Protein AF-A0A2V5UIS2-F1 (afdb_monomer)

Secondary structure (DSSP, 8-state):
-B--TT---EEETTEEE---TTT-EEEEEEEEE-STTS-SSS-EEEEEEEETEE-SS--TTT----EEEEEEEEEEEBSSSTTSEEEEEEEEEEETTPPPEEEEEE-EEEEETTEEEEE----EEPPGGGEEEE-EET-EEEEEEEGGGS--TTB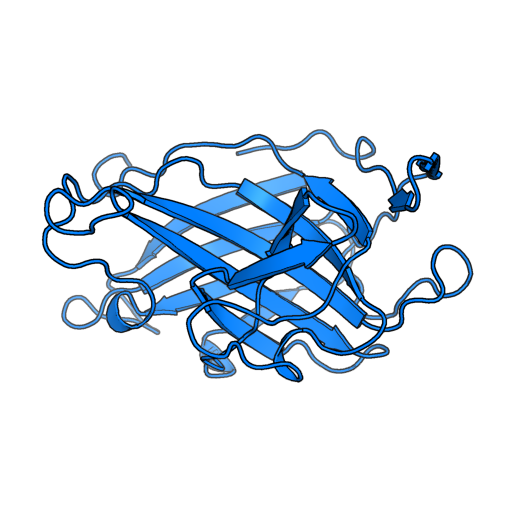S-S-EEEEEEEEEEESS-GGGS--BTTB-----EEEEEPPPEEE-TT--

Sequence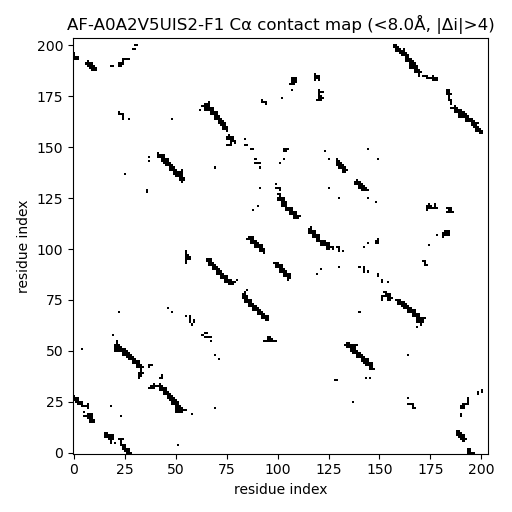 (204 aa):
MSDPSGDGKYEVNGLSSANMRQLDITHSSVSLLTTAPCSAAAPCYQVVMQLNNLSFAPTITQDPDPDLVWLTQWFVPSTTDPNGGKNFFVYGESFNGAPLQCFAGENAAQAVGGGVTLTYPGVTQLPAANCLSTTGRKGTITIDVPLSNVNEPDAIDNRLHEVTASTMTLQQPANTVPPVSGIGGSLFNLIDVAQGYTFDPTMH

Mean predicted aligned error: 4.41 Å

Solvent-accessible surface area (backbone atoms only — not comparable to full-atom values): 10578 Å² total; per-residue (Å²): 82,78,30,71,75,79,67,27,34,35,38,51,98,92,43,76,48,73,54,54,56,44,46,16,47,36,30,42,46,75,46,77,37,49,47,83,99,36,24,78,93,52,36,20,40,38,37,39,42,28,17,53,32,23,57,49,63,55,60,56,89,83,44,77,36,40,14,42,36,47,35,39,33,28,36,40,48,18,81,74,41,93,81,45,40,48,48,32,36,38,34,40,36,14,56,69,44,39,80,77,44,29,25,32,28,56,54,17,38,35,82,52,97,92,47,76,44,80,19,63,22,35,77,38,76,53,57,69,93,33,41,44,73,42,76,37,76,65,9,36,41,40,37,52,43,51,40,90,67,68,68,65,74,66,43,78,64,85,45,37,36,62,33,31,40,36,18,36,33,17,82,52,62,37,58,76,34,68,57,58,94,52,34,33,31,45,74,67,35,47,31,23,71,42,73,64,42,70,49,51,83,86,69,132

Radius of gyration: 16.25 Å; Cα contacts (8 Å, |Δi|>4): 579; chains: 1; bounding box: 39×36×43 Å

Nearest PDB structures (foldseek):
  2og9-assembly1_A  TM=5.016E-01  e=2.901E+00  Polaromonas sp. JS666
  3fv9-assembly1_B  TM=5.048E-01  e=5.556E+00  Roseovarius nubinhibens ISM
  3fv9-assembly1_A  TM=5.285E-01  e=7.499E+00  Roseovarius nubinhibens ISM

Structure (mmCIF, N/CA/C/O backbone):
data_AF-A0A2V5UIS2-F1
#
_entry.id   AF-A0A2V5UIS2-F1
#
loop_
_atom_site.group_PDB
_atom_site.id
_atom_site.type_symbol
_atom_site.label_atom_id
_atom_site.label_alt_id
_atom_site.label_comp_id
_atom_site.label_asym_id
_atom_site.label_entity_id
_atom_site.label_seq_id
_atom_site.pdbx_PDB_ins_code
_atom_site.Cartn_x
_atom_site.Cartn_y
_atom_site.Cartn_z
_atom_site.occupancy
_atom_site.B_iso_or_equiv
_atom_site.auth_seq_id
_atom_site.auth_comp_id
_atom_site.auth_asym_id
_atom_site.auth_atom_id
_atom_site.pdbx_PDB_model_num
ATOM 1 N N . MET A 1 1 ? 8.126 -4.459 9.386 1.00 91.50 1 MET A N 1
ATOM 2 C CA . MET A 1 1 ? 8.699 -5.692 8.820 1.00 91.50 1 MET A CA 1
ATOM 3 C C . MET A 1 1 ? 9.818 -5.327 7.859 1.00 91.50 1 MET A C 1
ATOM 5 O O . MET A 1 1 ? 9.614 -4.451 7.030 1.00 91.50 1 MET A O 1
ATOM 9 N N . SER A 1 2 ? 11.008 -5.907 8.018 1.00 92.44 2 SER A N 1
ATOM 10 C CA . SER A 1 2 ? 12.127 -5.719 7.081 1.00 92.44 2 SER A CA 1
ATOM 11 C C . SER A 1 2 ? 12.054 -6.724 5.944 1.00 92.44 2 SER A C 1
ATOM 13 O O . SER A 1 2 ? 11.660 -7.862 6.193 1.00 92.44 2 SER A O 1
ATOM 15 N N . ASP A 1 3 ? 12.535 -6.324 4.775 1.00 91.44 3 ASP A N 1
ATOM 16 C CA . ASP A 1 3 ? 12.553 -7.152 3.575 1.00 91.44 3 ASP A CA 1
ATOM 17 C C . ASP A 1 3 ? 13.964 -7.174 2.943 1.00 91.44 3 ASP A C 1
ATOM 19 O O . ASP A 1 3 ? 14.639 -6.130 2.937 1.00 91.44 3 ASP A O 1
ATOM 23 N N . PRO A 1 4 ? 14.498 -8.340 2.529 1.00 91.31 4 PRO A N 1
ATOM 24 C CA . PRO A 1 4 ? 15.859 -8.441 2.006 1.00 91.31 4 PRO A CA 1
ATOM 25 C C . PRO A 1 4 ? 16.043 -7.785 0.630 1.00 91.31 4 PRO A C 1
ATOM 27 O O . PRO A 1 4 ? 15.758 -8.384 -0.386 1.00 91.31 4 PRO A O 1
ATOM 30 N N . SER A 1 5 ? 16.685 -6.616 0.563 1.00 90.75 5 SER A N 1
ATOM 31 C CA . SER A 1 5 ? 16.932 -5.960 -0.736 1.00 90.75 5 SER A CA 1
ATOM 32 C C . SER A 1 5 ? 17.530 -6.881 -1.811 1.00 90.75 5 SER A C 1
ATOM 34 O O . SER A 1 5 ? 18.553 -7.544 -1.592 1.00 90.75 5 SER A O 1
ATOM 36 N N . GLY A 1 6 ? 16.963 -6.802 -3.014 1.00 86.62 6 GLY A N 1
ATOM 37 C CA . GLY A 1 6 ? 17.424 -7.526 -4.189 1.00 86.62 6 GLY A CA 1
ATOM 38 C C . GLY A 1 6 ? 16.721 -8.863 -4.412 1.00 86.62 6 GLY A C 1
ATOM 39 O O . GLY A 1 6 ? 17.121 -9.568 -5.341 1.00 86.62 6 GLY A O 1
ATOM 40 N N . ASP A 1 7 ? 15.720 -9.214 -3.608 1.00 85.75 7 ASP A N 1
ATOM 41 C CA . ASP A 1 7 ? 14.971 -10.469 -3.706 1.00 85.75 7 ASP A CA 1
ATOM 42 C C . ASP A 1 7 ? 13.702 -10.382 -4.565 1.00 85.75 7 ASP A C 1
ATOM 44 O O . ASP A 1 7 ? 13.266 -11.428 -5.061 1.00 85.75 7 ASP A O 1
ATOM 48 N N . GLY A 1 8 ? 13.208 -9.170 -4.843 1.00 83.50 8 GLY A N 1
ATOM 49 C CA . GLY A 1 8 ? 12.154 -8.930 -5.826 1.00 83.50 8 GLY A CA 1
ATOM 50 C C . GLY A 1 8 ? 12.435 -9.578 -7.188 1.00 83.50 8 GLY A C 1
ATOM 51 O O . GLY A 1 8 ? 13.572 -9.625 -7.679 1.00 83.50 8 GLY A O 1
ATOM 52 N N . LYS A 1 9 ? 11.384 -10.088 -7.830 1.00 85.19 9 LYS A N 1
ATOM 53 C CA . LYS A 1 9 ? 11.419 -10.754 -9.137 1.00 85.19 9 LYS A CA 1
ATOM 54 C C . LYS A 1 9 ? 10.264 -10.273 -9.996 1.00 85.19 9 LYS A C 1
ATOM 56 O O . LYS A 1 9 ? 9.112 -10.403 -9.616 1.00 85.19 9 LYS A O 1
ATOM 61 N N . TYR A 1 10 ? 10.572 -9.819 -11.207 1.00 84.19 10 TYR A N 1
ATOM 62 C CA . TYR A 1 10 ? 9.531 -9.580 -12.202 1.00 84.19 10 TYR A CA 1
ATOM 63 C C . TYR A 1 10 ? 8.914 -10.914 -12.632 1.00 84.19 10 TYR A C 1
ATOM 65 O O . TYR A 1 10 ? 9.610 -11.724 -13.255 1.00 84.19 10 TYR A O 1
ATOM 73 N N . GLU A 1 11 ? 7.640 -11.129 -12.303 1.00 82.12 11 GLU A N 1
ATOM 74 C CA . GLU A 1 11 ? 6.880 -12.330 -12.641 1.00 82.12 11 GLU A CA 1
ATOM 75 C C . GLU A 1 11 ? 5.776 -12.021 -13.656 1.00 82.12 11 GLU A C 1
ATOM 77 O O . GLU A 1 11 ? 4.830 -11.284 -13.378 1.00 82.12 11 GLU A O 1
ATOM 82 N N . VAL A 1 12 ? 5.880 -12.622 -14.844 1.00 82.12 12 VAL A N 1
ATOM 83 C CA . VAL A 1 12 ? 4.904 -12.454 -15.928 1.00 82.12 12 VAL A CA 1
ATOM 84 C C . VAL A 1 12 ? 4.758 -13.750 -16.717 1.00 82.12 12 VAL A C 1
ATOM 86 O O . VAL A 1 12 ? 5.744 -14.407 -17.045 1.00 82.12 12 VAL A O 1
ATOM 89 N N . ASN A 1 13 ? 3.524 -14.148 -17.042 1.00 79.06 13 ASN A N 1
ATOM 90 C CA . ASN A 1 13 ? 3.231 -15.347 -17.848 1.00 79.06 13 ASN A CA 1
ATOM 91 C C . ASN A 1 13 ? 3.931 -16.640 -17.356 1.00 79.06 13 ASN A C 1
ATOM 93 O O . ASN A 1 13 ? 4.287 -17.502 -18.159 1.00 79.06 13 ASN A O 1
ATOM 97 N N . GLY A 1 14 ? 4.150 -16.773 -16.042 1.00 74.00 14 GLY A N 1
ATOM 98 C CA . GLY A 1 14 ? 4.848 -17.918 -15.442 1.00 74.00 14 GLY A CA 1
ATOM 99 C C . GLY A 1 14 ? 6.374 -17.909 -15.607 1.00 74.00 14 GLY A C 1
ATOM 100 O O . GLY A 1 14 ? 7.017 -18.930 -15.369 1.00 74.00 14 GLY A O 1
ATOM 101 N N . LEU A 1 15 ? 6.960 -16.783 -16.022 1.00 79.38 15 LEU A N 1
ATOM 102 C CA . LEU A 1 15 ? 8.401 -16.556 -16.088 1.00 79.38 15 LEU A CA 1
ATOM 103 C C . LEU A 1 15 ? 8.809 -15.558 -15.004 1.00 79.38 15 LEU A C 1
ATOM 105 O O . LEU A 1 15 ? 8.164 -14.524 -14.854 1.00 79.38 15 LEU A O 1
ATOM 109 N N . SER A 1 16 ? 9.910 -15.839 -14.307 1.00 82.88 16 SER A N 1
ATOM 110 C CA . SER A 1 16 ? 10.515 -14.911 -13.345 1.00 82.88 16 SER A CA 1
ATOM 111 C C . SER A 1 16 ? 11.833 -14.366 -13.903 1.00 82.88 16 SER A C 1
ATOM 113 O O . SER A 1 16 ? 12.635 -15.114 -14.472 1.00 82.88 16 SER A O 1
ATOM 115 N N . SER A 1 17 ? 12.086 -13.070 -13.731 1.00 81.44 17 SER A N 1
ATOM 116 C CA . SER A 1 17 ? 13.314 -12.412 -14.194 1.00 81.44 17 SER A CA 1
ATOM 117 C C . SER A 1 17 ? 13.875 -11.420 -13.165 1.00 81.44 17 SER A C 1
ATOM 119 O O . SER A 1 17 ? 13.528 -11.470 -11.986 1.00 81.44 17 SER A O 1
ATOM 121 N N . ALA A 1 18 ? 14.833 -10.586 -13.581 1.00 79.81 18 ALA A N 1
ATOM 122 C CA . ALA A 1 18 ? 15.586 -9.720 -12.680 1.00 79.81 18 ALA A CA 1
ATOM 123 C C . ALA A 1 18 ? 14.713 -8.641 -12.016 1.00 79.81 18 ALA A C 1
ATOM 125 O O . ALA A 1 18 ? 13.791 -8.105 -12.624 1.00 79.81 18 ALA A O 1
ATOM 126 N N . ASN A 1 19 ? 15.083 -8.287 -10.785 1.00 80.44 19 ASN A N 1
ATOM 127 C CA . ASN A 1 19 ? 14.457 -7.244 -9.978 1.00 80.44 19 ASN A CA 1
ATOM 128 C C . ASN A 1 19 ? 14.448 -5.861 -10.665 1.00 80.44 19 ASN A C 1
ATOM 130 O O . ASN A 1 19 ? 15.400 -5.480 -11.362 1.00 80.44 19 ASN A O 1
ATOM 134 N N . MET A 1 20 ? 13.424 -5.061 -10.369 1.00 88.44 20 MET A N 1
ATOM 135 C CA . MET A 1 20 ? 13.382 -3.623 -10.615 1.00 88.44 20 MET A CA 1
ATOM 136 C C . MET A 1 20 ? 13.632 -2.872 -9.299 1.00 88.44 20 MET A C 1
ATOM 138 O O . MET A 1 20 ? 12.748 -2.749 -8.462 1.00 88.44 20 MET A O 1
ATOM 142 N N . ARG A 1 21 ? 14.821 -2.279 -9.123 1.00 87.25 21 ARG A N 1
ATOM 143 C CA . ARG A 1 21 ? 15.231 -1.637 -7.847 1.00 87.25 21 ARG A CA 1
ATOM 144 C C . ARG A 1 21 ? 14.284 -0.558 -7.301 1.00 87.25 21 ARG A C 1
ATOM 146 O O . ARG A 1 21 ? 14.354 -0.233 -6.121 1.00 87.25 21 ARG A O 1
ATOM 153 N N . GLN A 1 22 ? 13.469 0.056 -8.153 1.00 89.69 22 GLN A N 1
ATOM 154 C CA . GLN A 1 22 ? 12.477 1.057 -7.738 1.00 89.69 22 GLN A CA 1
ATOM 155 C C . GLN A 1 22 ? 11.193 0.465 -7.150 1.00 89.69 22 GLN A C 1
ATOM 157 O O . GLN A 1 22 ? 10.412 1.191 -6.538 1.00 89.69 22 GLN A O 1
ATOM 162 N N . LEU A 1 23 ? 11.012 -0.840 -7.329 1.00 93.44 23 LEU A N 1
ATOM 163 C CA . LEU A 1 23 ? 9.893 -1.645 -6.858 1.00 93.44 23 LEU A CA 1
ATOM 164 C C . LEU A 1 23 ? 10.346 -2.704 -5.830 1.00 93.44 23 LEU A C 1
ATOM 166 O O . LEU A 1 23 ? 9.502 -3.317 -5.199 1.00 93.44 23 LEU A O 1
ATOM 170 N N . ASP A 1 24 ? 11.658 -2.852 -5.621 1.00 95.00 24 ASP A N 1
ATOM 171 C CA . ASP A 1 24 ? 12.290 -3.662 -4.567 1.00 95.00 24 ASP A CA 1
ATOM 172 C C . ASP A 1 24 ? 11.959 -3.103 -3.175 1.00 95.00 24 ASP A C 1
ATOM 174 O O . ASP A 1 24 ? 12.441 -2.019 -2.804 1.00 95.00 24 ASP A O 1
ATOM 178 N N . ILE A 1 25 ? 11.129 -3.813 -2.421 1.00 97.12 25 ILE A N 1
ATOM 179 C CA . ILE A 1 25 ? 10.728 -3.467 -1.065 1.00 97.12 25 ILE A CA 1
ATOM 180 C C . ILE A 1 25 ? 11.897 -3.763 -0.122 1.00 97.12 25 ILE A C 1
ATOM 182 O O . ILE A 1 25 ? 12.756 -4.607 -0.329 1.00 97.12 25 ILE A O 1
ATOM 186 N N . THR A 1 26 ? 12.012 -2.948 0.918 1.00 97.12 26 THR A N 1
ATOM 187 C CA . THR A 1 26 ? 13.025 -3.124 1.972 1.00 97.12 26 THR A CA 1
ATOM 188 C C . THR A 1 26 ? 12.422 -2.993 3.364 1.00 97.12 26 THR A C 1
ATOM 190 O O . THR A 1 26 ? 12.997 -3.455 4.357 1.00 97.12 26 THR A O 1
ATOM 193 N N . HIS A 1 27 ? 11.247 -2.366 3.460 1.00 97.62 27 HIS A N 1
ATOM 194 C CA . HIS A 1 27 ? 10.485 -2.265 4.690 1.00 97.62 27 HIS A CA 1
ATOM 195 C C . HIS A 1 27 ? 8.996 -2.057 4.408 1.00 97.62 27 HIS A C 1
ATOM 197 O O . HIS A 1 27 ? 8.631 -1.296 3.514 1.00 97.62 27 HIS A O 1
ATOM 203 N N . SER A 1 28 ? 8.151 -2.650 5.246 1.00 97.69 28 SER A N 1
ATOM 204 C CA . SER A 1 28 ? 6.719 -2.358 5.339 1.00 97.69 28 SER A CA 1
ATOM 205 C C . SER A 1 28 ? 6.325 -2.189 6.802 1.00 97.69 28 SER A C 1
ATOM 207 O O . SER A 1 28 ? 6.737 -2.989 7.647 1.00 97.69 28 SER A O 1
ATOM 209 N N . SER A 1 29 ? 5.541 -1.170 7.129 1.00 97.94 29 SER A N 1
ATOM 210 C CA . SER A 1 29 ? 4.982 -1.000 8.469 1.00 97.94 29 SER A CA 1
ATOM 211 C C . SER A 1 29 ? 3.599 -0.364 8.439 1.00 97.94 29 SER A C 1
ATOM 213 O O . SER A 1 29 ? 3.249 0.383 7.526 1.00 97.94 29 SER A O 1
ATOM 215 N N . VAL A 1 30 ? 2.829 -0.657 9.485 1.00 98.00 30 VAL A N 1
ATOM 216 C CA . VAL A 1 30 ? 1.561 0.001 9.786 1.00 98.00 30 VAL A CA 1
ATOM 217 C C . VAL A 1 30 ? 1.625 0.541 11.207 1.00 98.00 30 VAL A C 1
ATOM 219 O O . VAL A 1 30 ? 2.189 -0.095 12.098 1.00 98.00 30 VAL A O 1
ATOM 222 N N . SER A 1 31 ? 1.053 1.720 11.418 1.00 96.81 31 SER A N 1
ATOM 223 C CA . SER A 1 31 ? 0.827 2.296 12.743 1.00 96.81 31 SER A CA 1
ATOM 224 C C . SER A 1 31 ? -0.556 2.937 12.821 1.00 96.81 31 SER A C 1
ATOM 226 O O . SER A 1 31 ? -1.144 3.285 11.799 1.00 96.81 31 SER A O 1
ATOM 228 N N . LEU A 1 32 ? -1.097 3.084 14.031 1.00 96.56 32 LEU A N 1
ATOM 229 C CA . LEU A 1 32 ? -2.359 3.786 14.261 1.00 96.56 32 LEU A CA 1
ATOM 230 C C . LEU A 1 32 ? -2.077 5.253 14.605 1.00 96.56 32 LEU A C 1
ATOM 232 O O . LEU A 1 32 ? -1.433 5.543 15.614 1.00 96.56 32 LEU A O 1
ATOM 236 N N . LEU A 1 33 ? -2.602 6.176 13.803 1.00 95.69 33 LEU A N 1
ATOM 237 C CA . LEU A 1 33 ? -2.526 7.610 14.050 1.00 95.69 33 LEU A CA 1
ATOM 238 C C . LEU A 1 33 ? -3.817 8.140 14.665 1.00 95.69 33 LEU A C 1
ATOM 240 O O . LEU A 1 33 ? -4.906 8.005 14.109 1.00 95.69 33 LEU A O 1
ATOM 244 N N . THR A 1 34 ? -3.666 8.831 15.791 1.00 94.75 34 THR A N 1
ATOM 245 C CA . THR A 1 34 ? -4.736 9.562 16.492 1.00 94.75 34 THR A CA 1
ATOM 246 C C . THR A 1 34 ? -4.448 11.067 16.570 1.00 94.75 34 THR A C 1
ATOM 248 O O . THR A 1 34 ? -5.143 11.818 17.255 1.00 94.75 34 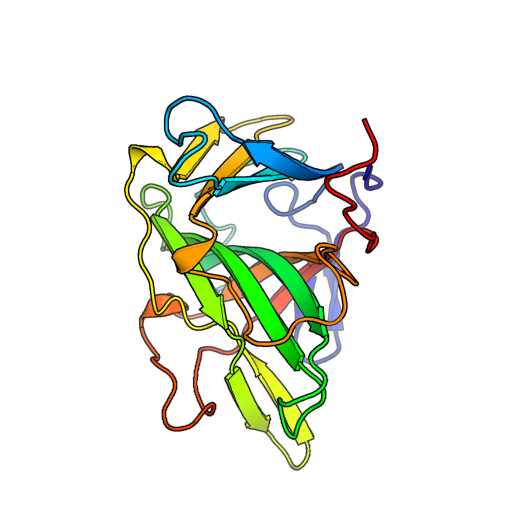THR A O 1
ATOM 251 N N . THR A 1 35 ? -3.434 11.525 15.836 1.00 91.56 35 THR A N 1
ATOM 252 C CA . THR A 1 35 ? -2.989 12.919 15.724 1.00 91.56 35 THR A CA 1
ATOM 253 C C . THR A 1 35 ? -2.943 13.352 14.262 1.00 91.56 35 THR A C 1
ATOM 255 O O . THR A 1 35 ? -3.015 12.505 13.372 1.00 91.56 35 THR A O 1
ATOM 258 N N . ALA A 1 36 ? -2.800 14.662 14.023 1.00 87.06 36 ALA A N 1
ATOM 259 C CA . ALA A 1 36 ? -2.777 15.249 12.682 1.00 87.06 36 ALA A CA 1
ATOM 260 C C . ALA A 1 36 ? -1.829 14.484 11.722 1.00 87.06 36 ALA A C 1
ATOM 262 O O . ALA A 1 36 ? -0.725 14.135 12.146 1.00 87.06 36 ALA A O 1
ATOM 263 N N . PRO A 1 37 ? -2.235 14.236 10.457 1.00 86.62 37 PRO A N 1
ATOM 264 C CA . PRO A 1 37 ? -3.442 14.761 9.799 1.00 86.62 37 PRO A CA 1
ATOM 265 C C . PRO A 1 37 ? -4.761 14.096 10.237 1.00 86.62 37 PRO A C 1
ATOM 267 O O . PRO A 1 37 ? -5.834 14.573 9.878 1.00 86.62 37 PRO A O 1
ATOM 270 N N . CYS A 1 38 ? -4.692 13.049 11.057 1.00 92.44 38 CYS A N 1
ATOM 271 C CA . CYS A 1 38 ? -5.840 12.346 11.626 1.00 92.44 38 CYS A CA 1
ATOM 272 C C . CYS A 1 38 ? -6.217 12.912 13.007 1.00 92.44 38 CYS A C 1
ATOM 274 O O . CYS A 1 38 ? -5.754 13.979 13.420 1.00 92.44 38 CYS A O 1
ATOM 276 N N . SER A 1 39 ? -7.098 12.238 13.743 1.00 93.88 39 SER A N 1
ATOM 277 C CA . SER A 1 39 ? -7.457 12.654 15.104 1.00 93.88 39 SER A CA 1
ATOM 278 C C . SER A 1 39 ? -7.948 11.481 15.945 1.00 93.88 39 SER A C 1
ATOM 280 O O . SER A 1 39 ? -8.286 10.432 15.412 1.00 93.88 39 SER A O 1
ATOM 282 N N . ALA A 1 40 ? -8.065 11.659 17.260 1.00 93.75 40 ALA A N 1
ATOM 283 C CA . ALA A 1 40 ? -8.653 10.638 18.127 1.00 93.75 40 ALA A CA 1
ATOM 284 C C . ALA A 1 40 ? -10.121 10.322 17.771 1.00 93.75 40 ALA A C 1
ATOM 286 O O . ALA A 1 40 ? -10.569 9.200 17.975 1.00 93.75 40 ALA A O 1
ATOM 287 N N . ALA A 1 41 ? -10.863 11.294 17.224 1.00 94.88 41 ALA A N 1
ATOM 288 C CA . ALA A 1 41 ? -12.249 11.108 16.784 1.00 94.88 41 ALA A CA 1
ATOM 289 C C . ALA A 1 41 ? -12.365 10.506 15.370 1.00 94.88 41 ALA A C 1
ATOM 291 O O . ALA A 1 41 ? -13.404 9.953 15.022 1.00 94.88 41 ALA A O 1
ATOM 292 N N . ALA A 1 42 ? -11.312 10.626 14.561 1.00 94.50 42 ALA A N 1
ATOM 293 C CA . ALA A 1 42 ? -11.213 10.090 13.208 1.00 94.50 42 ALA A CA 1
ATOM 294 C C . ALA A 1 42 ? -9.784 9.558 12.990 1.00 94.50 42 ALA A C 1
ATOM 296 O O . ALA A 1 42 ? -8.953 10.254 12.392 1.00 94.50 42 ALA A O 1
ATOM 297 N N . PRO A 1 43 ? -9.461 8.387 13.570 1.00 96.06 43 PRO A N 1
ATOM 298 C CA . PRO A 1 43 ? -8.133 7.800 13.464 1.00 96.06 43 PRO A CA 1
ATOM 299 C C . PRO A 1 43 ? -7.862 7.278 12.051 1.00 96.06 43 PRO A C 1
ATOM 301 O O . PRO A 1 43 ? -8.785 7.001 11.277 1.00 96.06 43 PRO A O 1
ATOM 304 N N . CYS A 1 44 ? -6.582 7.094 11.741 1.00 96.75 44 CYS A N 1
ATOM 305 C CA . CYS A 1 44 ? -6.131 6.492 10.489 1.00 96.75 44 CYS A CA 1
ATOM 306 C C . CYS A 1 44 ? -5.083 5.414 10.741 1.00 96.75 44 CYS A C 1
ATOM 308 O O . CYS A 1 44 ? -4.342 5.485 11.722 1.00 96.75 44 CYS A O 1
ATOM 310 N N . TYR A 1 45 ? -4.946 4.483 9.806 1.00 97.81 45 TYR A N 1
ATOM 311 C CA . TYR A 1 45 ? -3.727 3.695 9.685 1.00 97.81 45 TYR A CA 1
ATOM 312 C C . TYR A 1 45 ? -2.707 4.480 8.866 1.00 97.81 45 TYR A C 1
ATOM 314 O O . TYR A 1 45 ? -3.015 4.903 7.758 1.00 97.81 45 TYR A O 1
ATOM 322 N N . GLN A 1 46 ? -1.498 4.663 9.388 1.00 97.94 46 GLN A N 1
ATOM 323 C CA . GLN A 1 46 ? -0.361 5.100 8.589 1.00 97.94 46 GLN A CA 1
ATOM 324 C C . GLN A 1 46 ? 0.371 3.872 8.076 1.00 97.94 46 GLN A C 1
ATOM 326 O O . GLN A 1 46 ? 0.960 3.121 8.857 1.00 97.94 46 GLN A O 1
ATOM 331 N N . VAL A 1 47 ? 0.337 3.698 6.763 1.00 98.44 47 VAL A N 1
ATOM 332 C CA . VAL A 1 47 ? 1.014 2.626 6.043 1.00 98.44 47 VAL A CA 1
ATOM 333 C C . VAL A 1 47 ? 2.280 3.192 5.419 1.00 98.44 47 VAL A C 1
ATOM 335 O O . VAL A 1 47 ? 2.228 4.180 4.686 1.00 98.44 47 VAL A O 1
ATOM 338 N N . VAL A 1 48 ? 3.425 2.582 5.709 1.00 98.44 48 VAL A N 1
ATOM 339 C CA . VAL A 1 48 ? 4.721 2.993 5.165 1.00 98.44 48 VAL A CA 1
ATOM 340 C C . VAL A 1 48 ? 5.351 1.838 4.407 1.00 98.44 48 VAL A C 1
ATOM 342 O O . VAL A 1 48 ? 5.567 0.763 4.963 1.00 98.44 48 VAL A O 1
ATOM 345 N N . MET A 1 49 ? 5.715 2.094 3.155 1.00 98.62 49 MET A N 1
ATOM 346 C CA . MET A 1 49 ? 6.541 1.208 2.343 1.00 98.62 49 MET A CA 1
ATOM 347 C C . MET A 1 49 ? 7.866 1.905 2.039 1.00 98.62 49 MET A C 1
ATOM 349 O O . MET A 1 49 ? 7.875 3.032 1.543 1.00 98.62 49 MET A O 1
ATOM 353 N N . GLN A 1 50 ? 8.989 1.252 2.328 1.00 98.44 50 GLN A N 1
ATOM 354 C CA . GLN A 1 50 ? 10.318 1.707 1.924 1.00 98.44 50 GLN A CA 1
ATOM 355 C C . GLN A 1 50 ? 10.833 0.844 0.781 1.00 98.44 50 GLN A C 1
ATOM 357 O O . GLN A 1 50 ? 10.828 -0.384 0.873 1.00 98.44 50 GLN A O 1
ATOM 362 N N . LEU A 1 51 ? 11.338 1.501 -0.257 1.00 97.44 51 LEU A N 1
ATOM 363 C CA . LEU A 1 51 ? 11.877 0.874 -1.453 1.00 97.44 51 LEU A CA 1
ATOM 364 C C . LEU A 1 51 ? 13.384 1.096 -1.523 1.00 97.44 51 LEU A C 1
ATOM 366 O O . LEU A 1 51 ? 13.905 2.117 -1.065 1.00 97.44 51 LEU A O 1
ATOM 370 N N . ASN A 1 52 ? 14.100 0.179 -2.158 1.00 95.25 52 ASN A N 1
ATOM 371 C CA . ASN A 1 52 ? 15.546 0.273 -2.319 1.00 95.25 52 ASN A CA 1
ATOM 372 C C . ASN A 1 52 ? 15.961 1.560 -3.060 1.00 95.25 52 ASN A C 1
ATOM 374 O O . ASN A 1 52 ? 16.886 2.259 -2.627 1.00 95.25 52 ASN A O 1
ATOM 378 N N . ASN A 1 53 ? 15.248 1.925 -4.133 1.00 95.56 53 ASN A N 1
ATOM 379 C CA . ASN A 1 53 ? 15.454 3.181 -4.861 1.00 95.56 53 ASN A CA 1
ATOM 380 C C . ASN A 1 53 ? 14.176 3.714 -5.538 1.00 95.56 53 ASN A C 1
ATOM 382 O O . ASN A 1 53 ? 14.047 3.616 -6.757 1.00 95.56 53 ASN A O 1
ATOM 386 N N . LEU A 1 54 ? 13.250 4.286 -4.762 1.00 97.44 54 LEU A N 1
ATOM 387 C CA . LEU A 1 54 ? 11.948 4.754 -5.253 1.00 97.44 54 LEU A CA 1
ATOM 388 C C . LEU A 1 54 ? 12.084 5.751 -6.417 1.00 97.44 54 LEU A C 1
ATOM 390 O O . LEU A 1 54 ? 12.697 6.812 -6.283 1.00 97.44 54 LEU A O 1
ATOM 394 N N . SER A 1 55 ? 11.444 5.429 -7.536 1.00 96.75 55 SER A N 1
ATOM 395 C CA . SER A 1 55 ? 11.294 6.273 -8.721 1.00 96.75 55 SER A CA 1
ATOM 396 C C . SER A 1 55 ? 9.899 6.058 -9.291 1.00 96.75 55 SER A C 1
ATOM 398 O O . SER A 1 55 ? 9.401 4.937 -9.288 1.00 96.75 55 SER A O 1
ATOM 400 N N . PHE A 1 56 ? 9.293 7.126 -9.798 1.00 96.88 56 PHE A N 1
ATOM 401 C CA . PHE A 1 56 ? 7.990 7.078 -10.465 1.00 96.88 56 PHE A CA 1
ATOM 402 C C . PHE A 1 56 ? 8.102 6.828 -11.970 1.00 96.88 56 PHE A C 1
ATOM 404 O O . PHE A 1 56 ? 7.120 6.489 -12.616 1.00 96.88 56 PHE A O 1
ATOM 411 N N . ALA A 1 57 ? 9.299 6.972 -12.544 1.00 94.94 57 ALA A N 1
ATOM 412 C CA . ALA A 1 57 ? 9.520 6.663 -13.949 1.00 94.94 57 ALA A CA 1
ATOM 413 C C . ALA A 1 57 ? 9.523 5.134 -14.162 1.00 94.94 57 ALA A C 1
ATOM 415 O O . ALA A 1 57 ? 10.382 4.466 -13.575 1.00 94.94 57 ALA A O 1
ATOM 416 N N . PRO A 1 58 ? 8.623 4.577 -14.996 1.00 91.06 58 PRO A N 1
ATOM 417 C CA . PRO A 1 58 ? 8.617 3.151 -15.302 1.00 91.06 58 PRO A CA 1
ATOM 418 C C . PRO A 1 58 ? 9.854 2.751 -16.111 1.00 91.06 58 PRO A C 1
ATOM 420 O O . PRO A 1 58 ? 10.347 3.508 -16.955 1.00 91.06 58 PRO A O 1
ATOM 423 N N . THR A 1 59 ? 10.347 1.530 -15.893 1.00 89.94 59 THR A N 1
ATOM 424 C CA . THR A 1 59 ? 11.456 0.974 -16.681 1.00 89.94 59 THR A CA 1
ATOM 425 C C . THR A 1 59 ? 10.903 0.195 -17.870 1.00 89.94 59 THR A C 1
ATOM 427 O O . THR A 1 59 ? 10.959 -1.032 -17.898 1.00 89.94 59 THR A O 1
ATOM 430 N N . ILE A 1 60 ? 10.413 0.923 -18.878 1.00 86.94 60 ILE A N 1
ATOM 431 C CA . ILE A 1 60 ? 9.703 0.359 -20.046 1.00 86.94 60 ILE A CA 1
ATOM 432 C C . ILE A 1 60 ? 10.508 -0.657 -20.878 1.00 86.94 60 ILE A C 1
ATOM 434 O O . ILE A 1 60 ? 9.970 -1.354 -21.732 1.00 86.94 60 ILE A O 1
ATOM 438 N N . THR A 1 61 ? 11.824 -0.720 -20.671 1.00 85.75 61 THR A N 1
ATOM 439 C CA . THR A 1 61 ? 12.703 -1.710 -21.302 1.00 85.75 61 THR A CA 1
ATOM 440 C C . THR A 1 61 ? 12.693 -3.064 -20.593 1.00 85.75 61 THR A C 1
ATOM 442 O O . THR A 1 61 ? 13.057 -4.058 -21.216 1.00 85.75 61 THR A O 1
ATOM 445 N N . GLN A 1 62 ? 12.326 -3.108 -19.308 1.00 84.88 62 GLN A N 1
ATOM 446 C CA . GLN A 1 62 ? 12.189 -4.336 -18.519 1.00 84.88 62 GLN A CA 1
ATOM 447 C C . GLN A 1 62 ? 10.748 -4.853 -18.539 1.00 84.88 62 GLN A C 1
ATOM 449 O O . GLN A 1 62 ? 10.551 -6.056 -18.674 1.00 84.88 62 GLN A O 1
ATOM 454 N N . ASP A 1 63 ? 9.772 -3.951 -18.451 1.00 88.88 63 ASP A N 1
ATOM 455 C CA . ASP A 1 63 ? 8.344 -4.254 -18.534 1.00 88.88 63 ASP A CA 1
ATOM 456 C C . ASP A 1 63 ? 7.638 -3.124 -19.298 1.00 88.88 63 ASP A C 1
ATOM 458 O O . ASP A 1 63 ? 7.802 -1.969 -18.903 1.00 88.88 63 ASP A O 1
ATOM 462 N N . PRO A 1 64 ? 6.910 -3.403 -20.398 1.00 91.19 64 PRO A N 1
ATOM 463 C CA . PRO A 1 64 ? 6.213 -2.373 -21.171 1.00 91.19 64 PRO A CA 1
ATOM 464 C C . PRO A 1 64 ? 5.084 -1.662 -20.410 1.00 91.19 64 PRO A C 1
ATOM 466 O O . PRO A 1 64 ? 4.600 -0.638 -20.901 1.00 91.19 64 PRO A O 1
ATOM 469 N N . ASP A 1 65 ? 4.654 -2.189 -19.265 1.00 93.94 65 ASP A N 1
ATOM 470 C CA . ASP A 1 65 ? 3.571 -1.635 -18.462 1.00 93.94 65 ASP A CA 1
ATOM 471 C C . ASP A 1 65 ? 3.944 -0.237 -17.908 1.00 93.94 65 ASP A C 1
ATOM 473 O O . ASP A 1 65 ? 4.943 -0.079 -17.198 1.00 93.94 65 ASP A O 1
ATOM 477 N N . PRO A 1 66 ? 3.186 0.822 -18.260 1.00 94.94 66 PRO A N 1
ATOM 478 C CA . PRO A 1 66 ? 3.527 2.203 -17.910 1.00 94.94 66 PRO A CA 1
ATOM 479 C C . PRO A 1 66 ? 3.116 2.604 -16.490 1.00 94.94 66 PRO A C 1
ATOM 481 O O . PRO A 1 66 ? 3.507 3.682 -16.036 1.00 94.94 66 PRO A O 1
ATOM 484 N N . ASP A 1 67 ? 2.286 1.803 -15.829 1.00 96.00 67 ASP A N 1
ATOM 485 C CA . ASP A 1 67 ? 1.734 2.105 -14.517 1.00 96.00 67 ASP A CA 1
ATOM 486 C C . ASP A 1 67 ? 2.506 1.371 -13.423 1.00 96.00 67 ASP A C 1
ATOM 488 O O . ASP A 1 67 ? 2.724 0.164 -13.518 1.00 96.00 67 ASP A O 1
ATOM 492 N N . LEU A 1 68 ? 2.937 2.106 -12.398 1.00 96.69 68 LEU A N 1
ATOM 493 C CA . LEU A 1 68 ? 3.631 1.562 -11.234 1.00 96.69 68 LEU A CA 1
ATOM 494 C C . LEU A 1 68 ? 2.720 1.636 -10.014 1.00 96.69 68 LEU A C 1
ATOM 496 O O . LEU A 1 68 ? 2.226 2.719 -9.693 1.00 96.69 68 LEU A O 1
ATOM 500 N N . VAL A 1 69 ? 2.571 0.523 -9.297 1.00 97.25 69 VAL A N 1
ATOM 501 C CA . VAL A 1 69 ? 1.718 0.428 -8.107 1.00 97.25 69 VAL A CA 1
ATOM 502 C C . VAL A 1 69 ? 2.498 -0.111 -6.910 1.00 97.25 69 VAL A C 1
ATOM 504 O O . VAL A 1 69 ? 3.195 -1.124 -6.991 1.00 97.25 69 VAL A O 1
ATOM 507 N N . TRP A 1 70 ? 2.344 0.564 -5.770 1.00 98.12 70 TRP A N 1
ATOM 508 C CA . TRP A 1 70 ? 2.899 0.187 -4.468 1.00 98.12 70 TRP A CA 1
ATOM 509 C C . TRP A 1 70 ? 1.753 -0.071 -3.500 1.00 98.12 70 TRP A C 1
ATOM 511 O O . TRP A 1 70 ? 1.156 0.870 -2.975 1.00 98.12 70 TRP A O 1
ATOM 521 N N . LEU A 1 71 ? 1.436 -1.341 -3.279 1.00 98.31 71 LEU A N 1
ATOM 522 C CA . LEU A 1 71 ? 0.230 -1.784 -2.593 1.00 98.31 71 LEU A CA 1
ATOM 523 C C . LEU A 1 71 ? 0.546 -2.396 -1.230 1.00 98.31 71 LEU A C 1
ATOM 525 O O . LEU A 1 71 ? 1.545 -3.083 -1.052 1.00 98.31 71 LEU A O 1
ATOM 529 N N . THR A 1 72 ? -0.316 -2.167 -0.248 1.00 98.50 72 THR A N 1
ATOM 530 C CA . THR A 1 72 ? -0.364 -2.938 0.996 1.00 98.50 72 THR A CA 1
ATOM 531 C C . THR A 1 72 ? -1.798 -3.385 1.229 1.00 98.50 72 THR A C 1
ATOM 533 O O . THR A 1 72 ? -2.706 -2.557 1.215 1.00 98.50 72 THR A O 1
ATOM 536 N N . GLN A 1 73 ? -1.994 -4.683 1.442 1.00 97.88 73 GLN A N 1
ATOM 537 C CA . GLN A 1 73 ? -3.295 -5.286 1.738 1.00 97.88 73 GLN A CA 1
ATOM 538 C C . GLN A 1 73 ? -3.301 -5.936 3.114 1.00 97.88 73 GLN A C 1
ATOM 540 O O . GLN A 1 73 ? -2.235 -6.231 3.657 1.00 97.88 73 GLN A O 1
ATOM 545 N N . TRP A 1 74 ? -4.489 -6.162 3.661 1.00 98.00 74 TRP A N 1
ATOM 546 C CA . TRP A 1 74 ? -4.696 -6.878 4.913 1.00 98.00 74 TRP A CA 1
ATOM 547 C C . TRP A 1 74 ? -6.121 -7.418 5.007 1.00 98.00 74 TRP A C 1
ATOM 549 O O . TRP A 1 74 ? -7.061 -6.882 4.420 1.00 98.00 74 TRP A O 1
ATOM 559 N N . PHE A 1 75 ? -6.292 -8.446 5.827 1.00 97.38 75 PHE A N 1
ATOM 560 C CA . PHE A 1 75 ? -7.579 -9.055 6.110 1.00 97.38 75 PHE A CA 1
ATOM 561 C C . PHE A 1 75 ? -8.141 -8.591 7.458 1.00 97.38 75 PHE A C 1
ATOM 563 O O . PHE A 1 75 ? -7.421 -8.519 8.460 1.00 97.38 75 PHE A O 1
ATOM 570 N N . VAL A 1 76 ? -9.443 -8.302 7.486 1.00 97.56 76 VAL A N 1
ATOM 571 C CA . VAL A 1 76 ? -10.218 -8.045 8.705 1.00 97.56 76 VAL A CA 1
ATOM 572 C C . VAL A 1 76 ? -11.314 -9.111 8.808 1.00 97.56 76 VAL A C 1
ATOM 574 O O . VAL A 1 76 ? -12.273 -9.063 8.034 1.00 97.56 76 VAL A O 1
ATOM 577 N N . PRO A 1 77 ? -11.185 -10.086 9.727 1.00 96.88 77 PRO A N 1
ATOM 578 C CA . PRO A 1 77 ? -1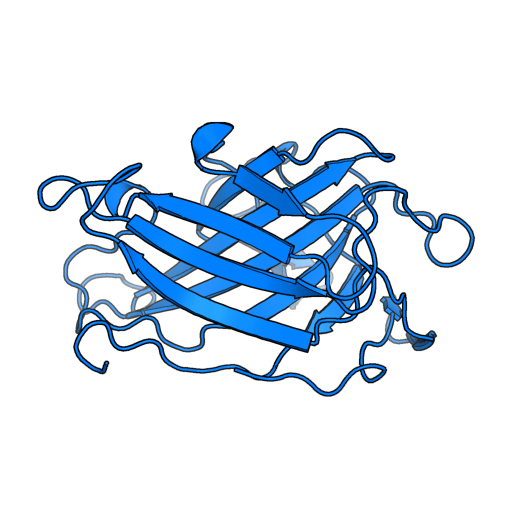2.164 -11.151 9.881 1.00 96.88 77 PRO A CA 1
ATOM 579 C C . PRO A 1 77 ? -13.445 -10.642 10.548 1.00 96.88 77 PRO A C 1
ATOM 581 O O . PRO A 1 77 ? -13.385 -9.871 11.508 1.00 96.88 77 PRO A O 1
ATOM 584 N N . SER A 1 78 ? -14.595 -11.142 10.102 1.00 96.81 78 SER A N 1
ATOM 585 C CA . SER A 1 78 ? -15.919 -10.802 10.636 1.00 96.81 78 SER A CA 1
ATOM 586 C C . SER A 1 78 ? -16.747 -12.050 10.913 1.00 96.81 78 SER A C 1
ATOM 588 O O . SER A 1 78 ? -16.640 -13.063 10.220 1.00 96.81 78 SER A O 1
ATOM 590 N N . THR A 1 79 ? -17.587 -11.976 11.947 1.00 94.00 79 THR A N 1
ATOM 591 C CA . THR A 1 79 ? -18.549 -13.047 12.259 1.00 94.00 79 THR A CA 1
ATOM 592 C C . THR A 1 79 ? -19.848 -12.953 11.464 1.00 94.00 79 THR A C 1
ATOM 594 O O . THR A 1 79 ? -20.603 -13.927 11.435 1.00 94.00 79 THR A O 1
ATOM 597 N N . THR A 1 80 ? -20.126 -11.801 10.849 1.00 94.12 80 THR A N 1
ATOM 598 C CA . THR A 1 80 ? -21.379 -11.545 10.126 1.00 94.12 80 THR A CA 1
ATOM 599 C C . THR A 1 80 ? -21.191 -11.455 8.615 1.00 94.12 80 THR A C 1
ATOM 601 O O . THR A 1 80 ? -22.164 -11.662 7.885 1.00 94.12 80 THR A O 1
ATOM 604 N N . ASP A 1 81 ? -19.964 -11.238 8.130 1.00 93.50 81 ASP A N 1
ATOM 605 C CA . ASP A 1 81 ? -19.662 -11.329 6.701 1.00 93.50 81 ASP A CA 1
ATOM 606 C C . ASP A 1 81 ? -19.747 -12.795 6.216 1.00 93.50 81 ASP A C 1
ATOM 608 O O . ASP A 1 81 ? -19.101 -13.682 6.786 1.00 93.50 81 ASP A O 1
ATOM 612 N N . PRO A 1 82 ? -20.519 -13.094 5.154 1.00 91.31 82 PRO A N 1
ATOM 613 C CA . PRO A 1 82 ? -20.693 -14.458 4.646 1.00 91.31 82 PRO A CA 1
ATOM 614 C C . PRO A 1 82 ? -19.408 -15.092 4.089 1.00 91.31 82 PRO A C 1
ATOM 616 O O . PRO A 1 82 ? -19.352 -16.315 3.953 1.00 91.31 82 PRO A O 1
ATOM 619 N N . ASN A 1 83 ? -18.389 -14.293 3.774 1.00 89.81 83 ASN A N 1
ATOM 620 C CA . ASN A 1 83 ? -17.067 -14.732 3.327 1.00 89.81 83 ASN A CA 1
ATOM 621 C C . ASN A 1 83 ? -16.041 -14.766 4.475 1.00 89.81 83 ASN A C 1
ATOM 623 O O . ASN A 1 83 ? -14.869 -15.059 4.243 1.00 89.81 83 ASN A O 1
ATOM 627 N N . GLY A 1 84 ? -16.471 -14.495 5.713 1.00 92.50 84 GLY A N 1
ATOM 628 C CA . GLY A 1 84 ? -15.635 -14.529 6.915 1.00 92.50 84 GLY A CA 1
ATOM 629 C C . GLY A 1 84 ? -14.839 -13.250 7.178 1.00 92.50 84 GLY A C 1
ATOM 630 O O . GLY A 1 84 ? -14.053 -13.218 8.125 1.00 92.50 84 GLY A O 1
ATOM 631 N N . GLY A 1 85 ? -15.022 -12.206 6.368 1.00 95.19 85 GLY A N 1
ATOM 632 C CA . GLY A 1 85 ? -14.368 -10.909 6.519 1.00 95.19 85 GLY A CA 1
ATOM 633 C C . GLY A 1 85 ? -14.047 -10.253 5.182 1.00 95.19 85 GLY A C 1
ATOM 634 O O . GLY A 1 85 ? -14.460 -10.729 4.124 1.00 95.19 85 GLY A O 1
ATOM 635 N N . LYS A 1 86 ? -13.258 -9.180 5.238 1.00 94.75 86 LYS A N 1
ATOM 636 C CA . LYS A 1 86 ? -12.872 -8.387 4.067 1.00 94.75 86 LYS A CA 1
ATOM 637 C C . LYS A 1 86 ? -11.373 -8.257 3.918 1.00 94.75 86 LYS A C 1
ATOM 639 O O . LYS A 1 86 ? -10.657 -8.106 4.906 1.00 94.75 86 LYS A O 1
ATOM 644 N N . ASN A 1 87 ? -10.911 -8.264 2.672 1.00 95.19 87 ASN A N 1
ATOM 645 C CA . ASN A 1 87 ? -9.529 -7.950 2.338 1.00 95.19 87 ASN A CA 1
ATOM 646 C C . ASN A 1 87 ? -9.461 -6.514 1.793 1.00 95.19 87 ASN A C 1
ATOM 648 O O . ASN A 1 87 ? -9.900 -6.199 0.683 1.00 95.19 87 ASN A O 1
ATOM 652 N N . PHE A 1 88 ? -8.961 -5.623 2.644 1.00 97.12 88 PHE A N 1
ATOM 653 C CA . PHE A 1 88 ? -8.776 -4.215 2.334 1.00 97.12 88 PHE A CA 1
ATOM 654 C C . PHE A 1 88 ? -7.378 -3.974 1.792 1.00 97.12 88 PHE A C 1
ATOM 656 O O . PHE A 1 88 ? -6.434 -4.710 2.076 1.00 97.12 88 PHE A O 1
ATOM 663 N N . PHE A 1 89 ? -7.228 -2.882 1.060 1.00 97.56 89 PHE A N 1
ATOM 664 C CA . PHE A 1 89 ? -5.928 -2.428 0.613 1.00 97.56 89 PHE A CA 1
ATOM 665 C C . PHE A 1 89 ? -5.822 -0.910 0.616 1.00 97.56 89 PHE A C 1
ATOM 667 O O . PHE A 1 89 ? -6.808 -0.165 0.589 1.00 97.56 89 PHE A O 1
ATOM 674 N N . VAL A 1 90 ? -4.574 -0.471 0.550 1.00 98.06 90 VAL A N 1
ATOM 675 C CA . VAL A 1 90 ? -4.183 0.857 0.105 1.00 98.06 90 VAL A CA 1
ATOM 676 C C . VAL A 1 90 ? -3.068 0.721 -0.920 1.00 98.06 90 VAL A C 1
ATOM 678 O O . VAL A 1 90 ? -2.230 -0.174 -0.811 1.00 98.06 90 VAL A O 1
ATOM 681 N N . TYR A 1 91 ? -3.029 1.605 -1.907 1.00 98.12 91 TYR A N 1
ATOM 682 C CA . TYR A 1 91 ? -1.882 1.701 -2.795 1.00 98.12 91 TYR A CA 1
ATOM 683 C C . TYR A 1 91 ? -1.555 3.140 -3.171 1.00 98.12 91 TYR A C 1
ATOM 685 O O . TYR A 1 91 ? -2.422 4.014 -3.160 1.00 98.12 91 TYR A O 1
ATOM 693 N N . GLY A 1 92 ? -0.290 3.368 -3.511 1.00 98.00 92 GLY A N 1
ATOM 694 C CA . GLY A 1 92 ? 0.146 4.502 -4.318 1.00 98.00 92 GLY A CA 1
ATOM 695 C C . GLY A 1 92 ? 0.319 4.064 -5.772 1.00 98.00 92 GLY A C 1
ATOM 696 O O . GLY A 1 92 ? 0.723 2.931 -6.019 1.00 98.00 92 GLY A O 1
ATOM 697 N N . GLU A 1 93 ? 0.013 4.941 -6.718 1.00 96.44 93 GLU A N 1
ATOM 698 C CA . GLU A 1 93 ? 0.075 4.683 -8.157 1.00 96.44 93 GLU A CA 1
ATOM 699 C C . GLU A 1 93 ? 0.701 5.863 -8.897 1.00 96.44 93 GLU A C 1
ATOM 701 O O . GLU A 1 93 ? 0.459 7.032 -8.569 1.00 96.44 93 GLU A O 1
ATOM 706 N N . SER A 1 94 ? 1.527 5.550 -9.893 1.00 97.19 94 SER A N 1
ATOM 707 C CA . SER A 1 94 ? 2.108 6.523 -10.808 1.00 97.19 94 SER A CA 1
ATOM 708 C C . SER A 1 94 ? 2.071 5.998 -12.237 1.00 97.19 94 SER A C 1
ATOM 710 O O . SER A 1 94 ? 2.815 5.090 -12.610 1.00 97.19 94 SER A O 1
ATOM 712 N N . PHE A 1 95 ? 1.247 6.649 -13.054 1.00 96.12 95 PHE A N 1
ATOM 713 C CA . PHE A 1 95 ? 1.147 6.362 -14.473 1.00 96.12 95 PHE A CA 1
ATOM 714 C C . PHE A 1 95 ? 2.168 7.178 -15.263 1.00 96.12 95 PHE A C 1
ATOM 716 O O . PHE A 1 95 ? 2.120 8.413 -15.274 1.00 96.12 95 PHE A O 1
ATOM 723 N N . ASN A 1 96 ? 3.076 6.499 -15.960 1.00 95.81 96 ASN A N 1
ATOM 724 C CA . ASN A 1 96 ? 4.047 7.108 -16.869 1.00 95.81 96 ASN A CA 1
ATOM 725 C C . ASN A 1 96 ? 4.878 8.243 -16.225 1.00 95.81 96 ASN A C 1
ATOM 727 O O . ASN A 1 96 ? 5.132 9.279 -16.845 1.00 95.81 96 ASN A O 1
ATOM 731 N N . GLY A 1 97 ? 5.280 8.081 -14.959 1.00 95.44 97 GLY A N 1
ATOM 732 C CA . GLY A 1 97 ? 6.079 9.079 -14.237 1.00 95.44 97 GLY A CA 1
ATOM 733 C C . GLY A 1 97 ? 5.300 10.268 -13.676 1.00 95.44 97 GLY A C 1
ATOM 734 O O . GLY A 1 97 ? 5.922 11.234 -13.225 1.00 95.44 97 GLY A O 1
ATOM 735 N N . ALA A 1 98 ? 3.967 10.232 -13.695 1.00 96.69 98 ALA A N 1
ATOM 736 C CA . ALA A 1 98 ? 3.135 11.258 -13.076 1.00 96.69 98 ALA A CA 1
ATOM 737 C C . ALA A 1 98 ? 3.327 11.321 -11.542 1.00 96.69 98 ALA A C 1
ATOM 739 O O . ALA A 1 98 ? 3.806 10.363 -10.928 1.00 96.69 98 ALA A O 1
ATOM 740 N N . PRO A 1 99 ? 2.944 12.434 -10.885 1.00 96.12 99 PRO A N 1
ATOM 741 C CA . PRO A 1 99 ? 2.919 12.499 -9.426 1.00 96.12 99 PRO A CA 1
ATOM 742 C C . PRO A 1 99 ? 2.079 11.372 -8.813 1.00 96.12 99 PRO A C 1
ATOM 744 O O . PRO A 1 99 ? 1.046 11.003 -9.369 1.00 96.12 99 PRO A O 1
ATOM 747 N N . LEU A 1 100 ? 2.513 10.877 -7.651 1.00 97.44 100 LEU A N 1
ATOM 748 C CA . LEU A 1 100 ? 1.841 9.800 -6.931 1.00 97.44 100 LEU A CA 1
ATOM 749 C C . LEU A 1 100 ? 0.391 10.171 -6.595 1.00 97.44 100 LEU A C 1
ATOM 751 O O . LEU A 1 100 ? 0.118 11.252 -6.065 1.00 97.44 100 LEU A O 1
ATOM 755 N N . GLN A 1 101 ? -0.522 9.243 -6.854 1.00 97.62 101 GLN A N 1
ATOM 756 C CA . GLN A 1 101 ? -1.894 9.274 -6.360 1.00 97.62 101 GLN A CA 1
ATOM 757 C C . GLN A 1 101 ? -2.113 8.065 -5.457 1.00 97.62 101 GLN A C 1
ATOM 759 O O . GLN A 1 101 ? -1.615 6.987 -5.758 1.00 97.62 101 GLN A O 1
ATOM 764 N N . CYS A 1 102 ? -2.837 8.234 -4.352 1.00 98.12 102 CYS A N 1
ATOM 765 C CA . CYS A 1 102 ? -3.092 7.137 -3.425 1.00 98.12 102 CYS A CA 1
ATOM 766 C C . CYS A 1 102 ? -4.574 6.810 -3.356 1.00 98.12 102 CYS A C 1
ATOM 768 O O . CYS A 1 102 ? -5.423 7.707 -3.350 1.00 98.12 102 CYS A O 1
ATOM 770 N N . PHE A 1 103 ? -4.865 5.521 -3.257 1.00 97.50 103 PHE A N 1
ATOM 771 C CA . PHE A 1 103 ? -6.215 4.992 -3.227 1.00 97.50 103 PHE A CA 1
ATOM 772 C C . PHE A 1 103 ? -6.347 3.931 -2.143 1.00 97.50 103 PHE 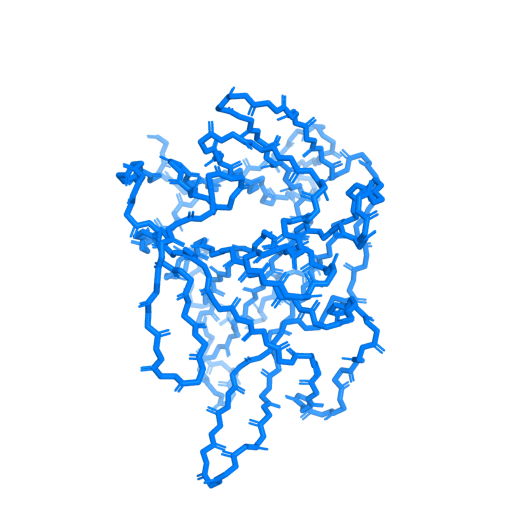A C 1
ATOM 774 O O . PHE A 1 103 ? -5.389 3.232 -1.822 1.00 97.50 103 PHE A O 1
ATOM 781 N N . ALA A 1 104 ? -7.551 3.802 -1.604 1.00 96.75 104 ALA A N 1
ATOM 782 C CA . ALA A 1 104 ? -7.939 2.727 -0.705 1.00 96.75 104 ALA A CA 1
ATOM 783 C C . ALA A 1 104 ? -9.173 1.999 -1.249 1.00 96.75 104 ALA A C 1
ATOM 785 O O . ALA A 1 104 ? -9.950 2.557 -2.039 1.00 96.75 104 ALA A O 1
ATOM 786 N N . GLY A 1 105 ? -9.368 0.760 -0.810 1.00 94.75 105 GLY A N 1
ATOM 787 C CA . GLY A 1 105 ? -10.518 -0.034 -1.214 1.00 94.75 105 GLY A CA 1
ATOM 788 C C . GLY A 1 105 ? -10.547 -1.434 -0.619 1.00 94.75 105 GLY A C 1
ATOM 789 O O . GLY A 1 105 ? -9.771 -1.782 0.267 1.00 94.75 105 GLY A O 1
ATOM 790 N N . GLU A 1 106 ? -11.479 -2.220 -1.141 1.00 93.56 106 GLU A N 1
ATOM 791 C CA . GLU A 1 106 ? -11.622 -3.657 -0.922 1.00 93.56 106 GLU A CA 1
ATOM 792 C C . GLU A 1 106 ? -11.241 -4.363 -2.224 1.00 93.56 106 GLU A C 1
ATOM 794 O O . GLU A 1 106 ? -11.568 -3.869 -3.312 1.00 93.56 106 GLU A O 1
ATOM 799 N N . ASN A 1 107 ? -10.514 -5.476 -2.132 1.00 90.88 107 ASN A N 1
ATOM 800 C CA . ASN A 1 107 ? -10.096 -6.219 -3.314 1.00 90.88 107 ASN A CA 1
ATOM 801 C C . ASN A 1 107 ? -11.314 -6.682 -4.136 1.00 90.88 107 ASN A C 1
ATOM 803 O O . ASN A 1 107 ? -12.396 -6.939 -3.614 1.00 90.88 107 ASN A O 1
ATOM 807 N N . ALA A 1 108 ? -11.117 -6.837 -5.438 1.00 88.69 108 ALA A N 1
ATOM 808 C CA . ALA A 1 108 ? -12.088 -7.469 -6.316 1.00 88.69 108 ALA A CA 1
ATOM 809 C C . ALA A 1 108 ? -11.544 -8.806 -6.828 1.00 88.69 108 ALA A C 1
ATOM 811 O O . ALA A 1 108 ? -10.353 -9.103 -6.729 1.00 88.69 108 ALA A O 1
ATOM 812 N N . ALA A 1 109 ? -12.438 -9.636 -7.346 1.00 84.25 109 ALA A N 1
ATOM 813 C CA . ALA A 1 109 ? -12.123 -10.899 -7.988 1.00 84.25 109 ALA A CA 1
ATOM 814 C C . ALA A 1 109 ? -12.298 -10.775 -9.506 1.00 84.25 109 ALA A C 1
ATOM 816 O O . ALA A 1 109 ? -13.191 -10.092 -9.995 1.00 84.25 109 ALA A O 1
ATOM 817 N N . GLN A 1 110 ? -11.500 -11.485 -10.289 1.00 79.75 110 GLN A N 1
ATOM 818 C CA . GLN A 1 110 ? -11.690 -11.578 -11.731 1.00 79.75 110 GLN A CA 1
ATOM 819 C C . GLN A 1 110 ? -11.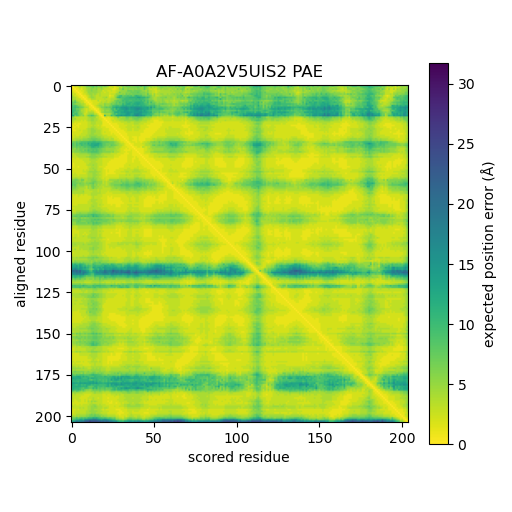514 -13.024 -12.183 1.00 79.75 110 GLN A C 1
ATOM 821 O O . GLN A 1 110 ? -10.536 -13.685 -11.842 1.00 79.75 110 GLN A O 1
ATOM 826 N N . ALA A 1 111 ? -12.475 -13.535 -12.952 1.00 76.00 111 ALA A N 1
ATOM 827 C CA . ALA A 1 111 ? -12.385 -14.875 -13.515 1.00 76.00 111 ALA A CA 1
ATOM 828 C C . ALA A 1 111 ? -11.438 -14.874 -14.724 1.00 76.00 111 ALA A C 1
ATOM 830 O O . ALA A 1 111 ? -11.665 -14.144 -15.690 1.00 76.00 111 ALA A O 1
ATOM 831 N N . VAL A 1 112 ? -10.397 -15.706 -14.690 1.00 77.12 112 VAL A N 1
ATOM 832 C CA . VAL A 1 112 ? -9.406 -15.826 -15.770 1.00 77.12 112 VAL A CA 1
ATOM 833 C C . VAL A 1 112 ? -9.108 -17.301 -16.015 1.00 77.12 112 VAL A C 1
ATOM 835 O O . VAL A 1 112 ? -8.647 -18.007 -15.123 1.00 77.12 112 VAL A O 1
ATOM 838 N N . GLY A 1 113 ? -9.387 -17.789 -17.228 1.00 70.44 113 GLY A N 1
ATOM 839 C CA . GLY A 1 113 ? -8.969 -19.130 -17.665 1.00 70.44 113 GLY A CA 1
ATOM 840 C C . GLY A 1 113 ? -9.488 -20.305 -16.820 1.00 70.44 113 GLY A C 1
ATOM 841 O O . GLY A 1 113 ? -8.841 -21.345 -16.782 1.00 70.44 113 GLY A O 1
ATOM 842 N N . GLY A 1 114 ? -10.626 -20.152 -16.132 1.00 71.44 114 GLY A N 1
ATOM 843 C CA . GLY A 1 114 ? -11.179 -21.165 -15.220 1.00 71.44 114 GLY A CA 1
ATOM 844 C C . GLY A 1 114 ? -10.712 -21.047 -13.761 1.00 71.44 114 GLY A C 1
ATOM 845 O O . GLY A 1 114 ? -11.174 -21.821 -12.927 1.00 71.44 114 GLY A O 1
ATOM 846 N N . GLY A 1 115 ? -9.844 -20.079 -13.448 1.00 74.69 115 GLY A N 1
ATOM 847 C CA . GLY A 1 115 ? -9.475 -19.676 -12.089 1.00 74.69 115 GLY A CA 1
ATOM 848 C C . GLY A 1 115 ? -10.010 -18.290 -11.714 1.00 74.69 115 GLY A C 1
ATOM 849 O O . GLY A 1 115 ? -10.711 -17.642 -12.495 1.00 74.69 115 GLY A O 1
ATOM 850 N N . VAL A 1 116 ? -9.658 -17.835 -10.511 1.00 77.88 116 VAL A N 1
ATOM 851 C CA . VAL A 1 116 ? -9.956 -16.491 -9.997 1.00 77.88 116 VAL A CA 1
ATOM 852 C C . VAL A 1 116 ? -8.642 -15.806 -9.642 1.00 77.88 116 VAL A C 1
ATOM 854 O O . VAL A 1 116 ? -7.811 -16.398 -8.959 1.00 77.88 116 VAL A O 1
ATOM 857 N N . THR A 1 117 ? -8.467 -14.569 -10.094 1.00 83.31 117 THR A N 1
ATOM 858 C CA . THR A 1 117 ? -7.403 -13.672 -9.634 1.00 83.31 117 THR A CA 1
ATOM 859 C C . THR A 1 117 ? -7.990 -12.568 -8.772 1.00 83.31 117 THR A C 1
ATOM 861 O O . THR A 1 117 ? -9.146 -12.185 -8.963 1.00 83.31 117 THR A O 1
ATOM 864 N N . LEU A 1 118 ? -7.198 -12.051 -7.839 1.00 87.75 118 LEU A N 1
ATOM 865 C CA . LEU A 1 118 ? -7.541 -10.834 -7.113 1.00 87.75 118 LEU A CA 1
ATOM 866 C C . LEU A 1 118 ? -7.028 -9.611 -7.872 1.00 87.75 118 LEU A C 1
ATOM 868 O O . LEU A 1 118 ? -5.994 -9.672 -8.536 1.00 87.75 118 LEU A O 1
ATOM 872 N N . THR A 1 119 ? -7.762 -8.514 -7.766 1.00 90.75 119 THR A N 1
ATOM 873 C CA . THR A 1 119 ? -7.420 -7.201 -8.313 1.00 90.75 119 THR A CA 1
ATOM 874 C C . THR A 1 119 ? -7.701 -6.124 -7.266 1.00 90.75 119 THR A C 1
ATOM 876 O O . THR A 1 119 ? -8.412 -6.353 -6.283 1.00 90.75 119 THR A O 1
ATOM 879 N N . TYR A 1 120 ? -7.144 -4.932 -7.476 1.00 92.81 120 TYR A N 1
ATOM 880 C CA . TYR A 1 120 ? -7.136 -3.865 -6.473 1.00 92.81 120 TYR A CA 1
ATOM 881 C C . TYR A 1 120 ? -7.632 -2.543 -7.069 1.00 92.81 120 TYR A C 1
ATOM 883 O O . TYR A 1 120 ? -6.839 -1.646 -7.348 1.00 92.81 120 TYR A O 1
ATOM 891 N N . PRO A 1 121 ? -8.940 -2.411 -7.338 1.00 89.44 121 PRO A N 1
ATOM 892 C CA . PRO A 1 121 ? -9.466 -1.222 -7.993 1.00 89.44 121 PRO A CA 1
ATOM 893 C C . PRO A 1 121 ? -9.568 -0.053 -7.007 1.00 89.44 121 PRO A C 1
ATOM 895 O O . PRO A 1 121 ?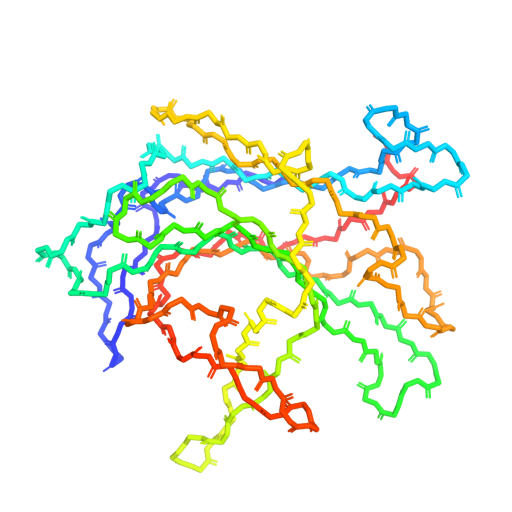 -10.365 -0.101 -6.070 1.00 89.44 121 PRO A O 1
ATOM 898 N N . GLY A 1 122 ? -8.793 1.015 -7.207 1.00 83.62 122 GLY A N 1
ATOM 899 C CA . GLY A 1 122 ? -8.785 2.194 -6.332 1.00 83.62 122 GLY A CA 1
ATOM 900 C C . GLY A 1 122 ? -10.088 2.994 -6.349 1.00 83.62 122 GLY A C 1
ATOM 901 O O . GLY A 1 122 ? -10.172 4.044 -6.978 1.00 83.62 122 GLY A O 1
ATOM 902 N N . VAL A 1 123 ? -11.110 2.514 -5.638 1.00 83.25 123 VAL A N 1
ATOM 903 C CA . VAL A 1 123 ? -12.448 3.128 -5.589 1.00 83.25 123 VAL A CA 1
ATOM 904 C C . VAL A 1 123 ? -12.497 4.403 -4.748 1.00 83.25 123 VAL A C 1
ATOM 906 O O . VAL A 1 123 ? -13.329 5.271 -5.007 1.00 83.25 123 VAL A O 1
ATOM 909 N N . THR A 1 124 ? -11.611 4.539 -3.756 1.00 94.31 124 THR A N 1
ATOM 910 C CA . THR A 1 124 ? -11.533 5.726 -2.894 1.00 94.31 124 THR A CA 1
ATOM 911 C C . THR A 1 124 ? -10.203 6.429 -3.097 1.00 94.31 124 THR A C 1
ATOM 913 O O . THR A 1 124 ? -9.184 5.975 -2.584 1.00 94.31 124 THR A O 1
ATOM 916 N N . GLN A 1 125 ? -10.204 7.559 -3.805 1.00 96.19 125 GLN A N 1
ATOM 917 C CA . GLN A 1 125 ? -9.021 8.415 -3.890 1.00 96.19 125 GLN A CA 1
ATOM 918 C C . GLN A 1 125 ?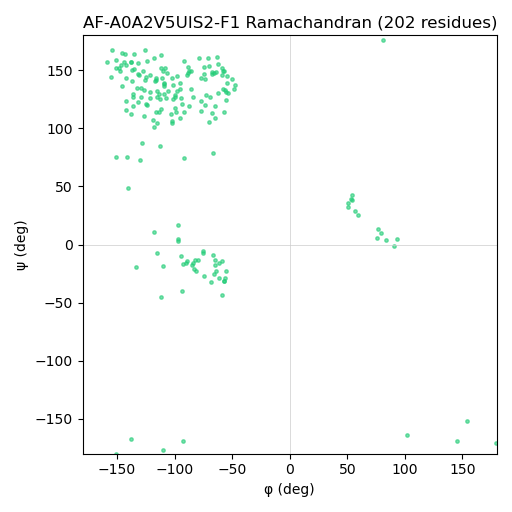 -8.792 9.143 -2.563 1.00 96.19 125 GLN A C 1
ATOM 920 O O . GLN A 1 125 ? -9.695 9.801 -2.039 1.00 96.19 125 GLN A O 1
ATOM 925 N N . LEU A 1 126 ? -7.575 9.050 -2.034 1.00 96.62 126 LEU A N 1
ATOM 926 C CA . LEU A 1 126 ? -7.185 9.728 -0.804 1.00 96.62 126 LEU A CA 1
ATOM 927 C C . LEU A 1 126 ? -6.724 11.167 -1.090 1.00 96.62 126 LEU A C 1
ATOM 929 O O . LEU A 1 126 ? -6.166 11.446 -2.158 1.00 96.62 126 LEU A O 1
ATOM 933 N N . PRO A 1 127 ? -6.919 12.106 -0.145 1.00 94.75 127 PRO A N 1
ATOM 934 C CA . PRO A 1 127 ? -6.391 13.459 -0.273 1.00 94.75 127 PRO A CA 1
ATOM 935 C C . PRO A 1 127 ? -4.867 13.463 -0.431 1.00 94.75 127 PRO A C 1
ATOM 937 O O . PRO A 1 127 ? -4.172 12.654 0.175 1.00 94.75 127 PRO A O 1
ATOM 940 N N . ALA A 1 128 ? -4.322 14.443 -1.156 1.00 93.50 128 ALA A N 1
ATOM 941 C CA . ALA A 1 128 ? -2.872 14.564 -1.349 1.00 93.50 128 ALA A CA 1
ATOM 942 C C . ALA A 1 128 ? -2.084 14.667 -0.025 1.00 93.50 128 ALA A C 1
ATOM 944 O O . ALA A 1 128 ? -0.967 14.176 0.066 1.00 93.50 128 ALA A O 1
ATOM 945 N N . ALA A 1 129 ? -2.677 15.257 1.020 1.00 93.81 129 ALA A N 1
ATOM 946 C CA . ALA A 1 129 ? -2.063 15.333 2.350 1.00 93.81 129 ALA A CA 1
ATOM 947 C C . ALA A 1 129 ? -1.851 13.956 3.006 1.00 93.81 129 ALA A C 1
ATOM 949 O O . ALA A 1 129 ? -0.981 13.816 3.858 1.00 93.81 129 ALA A O 1
ATOM 950 N N . ASN A 1 130 ? -2.623 12.956 2.581 1.00 95.81 130 ASN A N 1
ATOM 951 C CA . ASN A 1 130 ? -2.573 11.581 3.057 1.00 95.81 130 ASN A CA 1
ATOM 952 C C . ASN A 1 130 ? -1.729 10.686 2.136 1.00 95.81 130 ASN A C 1
ATOM 954 O O . ASN A 1 130 ? -1.683 9.483 2.357 1.00 95.81 130 ASN A O 1
ATOM 958 N N . CYS A 1 131 ? -1.112 11.242 1.089 1.00 97.50 131 CYS A N 1
ATOM 959 C CA . CYS A 1 131 ? -0.361 10.517 0.070 1.00 97.50 131 CYS A CA 1
ATOM 960 C C . CYS A 1 131 ? 1.020 11.155 -0.092 1.00 97.50 131 CYS A C 1
ATOM 962 O O . CYS A 1 131 ? 1.223 12.063 -0.901 1.00 97.50 131 CYS A O 1
ATOM 964 N N . LEU A 1 132 ? 1.972 10.715 0.727 1.00 97.69 132 LEU A N 1
ATOM 965 C CA . LEU A 1 132 ? 3.300 11.309 0.812 1.00 97.69 132 LEU A CA 1
ATOM 966 C C . LEU A 1 132 ? 4.351 10.369 0.238 1.00 97.69 132 LEU A C 1
ATOM 968 O O . LEU A 1 132 ? 4.243 9.146 0.315 1.00 97.69 132 LEU A O 1
ATOM 972 N N . SER A 1 133 ? 5.410 10.951 -0.318 1.00 97.88 133 SER A N 1
ATOM 973 C CA . SER A 1 133 ? 6.532 10.176 -0.831 1.00 97.88 133 SER A CA 1
ATOM 974 C C . SER A 1 133 ? 7.857 10.913 -0.697 1.00 97.88 133 SER A C 1
ATOM 976 O O . SER A 1 133 ? 7.908 12.143 -0.718 1.00 97.88 133 SER A O 1
ATOM 978 N N . THR A 1 134 ? 8.936 10.144 -0.580 1.00 98.19 134 THR A N 1
ATOM 979 C CA . THR A 1 134 ? 10.317 10.621 -0.702 1.00 98.19 134 THR A CA 1
ATOM 980 C C . THR A 1 134 ? 11.021 9.753 -1.734 1.00 98.19 134 THR A C 1
ATOM 982 O O . THR A 1 134 ? 11.255 8.578 -1.480 1.00 98.19 134 THR A O 1
ATOM 985 N N . THR A 1 135 ? 11.351 10.300 -2.904 1.00 97.75 135 THR A N 1
ATOM 986 C CA . THR A 1 135 ? 12.008 9.552 -3.990 1.00 97.75 135 THR A CA 1
ATOM 987 C C . THR A 1 135 ? 13.511 9.372 -3.761 1.00 97.75 135 THR A C 1
ATOM 989 O O . THR A 1 135 ? 14.143 10.152 -3.048 1.00 97.75 135 THR A O 1
ATOM 992 N N . GLY A 1 136 ? 14.107 8.401 -4.451 1.00 97.44 136 GLY A N 1
ATOM 993 C CA . GLY A 1 136 ? 15.533 8.094 -4.419 1.00 97.44 136 GLY A CA 1
ATOM 994 C C . GLY A 1 136 ? 15.862 6.884 -3.548 1.00 97.44 136 GLY A C 1
ATOM 995 O O . GLY A 1 136 ? 15.004 6.065 -3.212 1.00 97.44 136 GLY A O 1
ATOM 996 N N . ARG A 1 137 ? 17.143 6.748 -3.194 1.00 96.69 137 ARG A N 1
ATOM 997 C CA . ARG A 1 137 ? 17.647 5.597 -2.437 1.00 96.69 137 ARG A CA 1
ATOM 998 C C . ARG A 1 137 ? 16.992 5.528 -1.058 1.00 96.69 137 ARG A C 1
ATOM 1000 O O . ARG A 1 137 ? 17.031 6.514 -0.327 1.00 96.69 137 ARG A O 1
ATOM 1007 N N . LYS A 1 138 ? 16.480 4.350 -0.682 1.00 96.12 138 LYS A N 1
ATOM 1008 C CA . LYS A 1 138 ? 15.680 4.144 0.542 1.00 96.12 138 LYS A CA 1
ATOM 1009 C C . LYS A 1 138 ? 14.448 5.053 0.616 1.00 96.12 138 LYS A C 1
ATOM 1011 O O . LYS A 1 138 ? 14.024 5.441 1.706 1.00 96.12 138 LYS A O 1
ATOM 1016 N N . GLY A 1 139 ? 13.922 5.422 -0.548 1.00 97.94 139 GLY A N 1
ATOM 1017 C CA . GLY A 1 139 ? 12.736 6.246 -0.666 1.00 97.94 139 GLY A CA 1
ATOM 1018 C C . GLY A 1 139 ? 11.510 5.566 -0.071 1.00 97.94 139 GLY A C 1
ATOM 1019 O O . GLY A 1 139 ? 11.459 4.342 0.045 1.00 97.94 139 GLY A O 1
ATOM 1020 N N . THR A 1 140 ? 10.532 6.366 0.329 1.00 98.50 140 THR A N 1
ATOM 1021 C CA . THR A 1 140 ? 9.345 5.893 1.043 1.00 98.50 140 THR A CA 1
ATOM 1022 C C . THR A 1 140 ? 8.072 6.363 0.371 1.00 98.50 140 THR A C 1
ATOM 1024 O O . THR A 1 140 ? 8.030 7.454 -0.198 1.00 98.50 140 THR A O 1
ATOM 1027 N N . ILE A 1 141 ? 7.026 5.557 0.499 1.00 98.69 141 ILE A N 1
ATOM 1028 C CA . ILE A 1 141 ? 5.636 5.959 0.311 1.00 98.69 141 ILE A CA 1
ATOM 1029 C C . ILE A 1 141 ? 4.956 5.843 1.671 1.00 98.69 141 ILE A C 1
ATOM 1031 O O . ILE A 1 141 ? 5.090 4.825 2.351 1.00 98.69 141 ILE A O 1
ATOM 1035 N N . THR A 1 142 ? 4.263 6.902 2.071 1.00 98.50 142 THR A N 1
ATOM 1036 C CA . THR A 1 142 ? 3.516 6.984 3.324 1.00 98.50 142 THR A CA 1
ATOM 1037 C C . THR A 1 142 ? 2.082 7.347 2.999 1.00 98.50 142 THR A C 1
ATOM 1039 O O . THR A 1 142 ? 1.832 8.392 2.395 1.00 98.50 142 THR A O 1
ATOM 1042 N N . ILE A 1 143 ? 1.154 6.479 3.392 1.00 98.44 143 ILE A N 1
ATOM 1043 C CA . ILE A 1 143 ? -0.266 6.650 3.121 1.00 98.44 143 ILE A CA 1
ATOM 1044 C C . ILE A 1 143 ? -1.044 6.611 4.429 1.00 98.44 143 ILE A C 1
ATOM 1046 O O . ILE A 1 143 ? -1.022 5.605 5.136 1.00 98.44 143 ILE A O 1
ATOM 1050 N N . ASP A 1 144 ? -1.745 7.699 4.729 1.00 98.06 144 ASP A N 1
ATOM 1051 C CA . ASP A 1 144 ? -2.618 7.791 5.896 1.00 98.06 144 ASP A CA 1
ATOM 1052 C C . ASP A 1 144 ? -4.053 7.444 5.475 1.00 98.06 144 ASP A C 1
ATOM 1054 O O . ASP A 1 144 ? -4.721 8.206 4.773 1.00 98.06 144 ASP A O 1
ATOM 1058 N N . VAL A 1 145 ? -4.544 6.284 5.896 1.00 97.12 145 VAL A N 1
ATOM 1059 C CA . VAL A 1 145 ? -5.842 5.733 5.491 1.00 97.12 145 VAL A CA 1
ATOM 1060 C C . VAL A 1 145 ? -6.851 5.922 6.618 1.00 97.12 145 VAL A C 1
ATOM 1062 O O . VAL A 1 145 ? -6.705 5.280 7.663 1.00 97.12 145 VAL A O 1
ATOM 1065 N N . PRO A 1 146 ? -7.879 6.774 6.456 1.00 96.56 146 PRO A N 1
ATOM 1066 C CA . PRO A 1 146 ? -8.937 6.896 7.451 1.00 96.56 146 PRO A CA 1
ATOM 1067 C C . PRO A 1 146 ? -9.584 5.539 7.722 1.00 96.56 146 PRO A C 1
ATOM 1069 O O . PRO A 1 146 ? -9.967 4.841 6.782 1.00 96.56 146 PRO A O 1
ATOM 1072 N N . LEU A 1 147 ? -9.769 5.179 8.997 1.00 95.38 147 LEU A N 1
ATOM 1073 C CA . LEU A 1 147 ? -10.383 3.892 9.355 1.00 95.38 147 LEU A CA 1
ATOM 1074 C C . LEU A 1 147 ? -11.781 3.738 8.737 1.00 95.38 147 LEU A C 1
ATOM 1076 O O . LEU A 1 147 ? -12.159 2.644 8.340 1.00 95.38 147 LEU A O 1
ATOM 1080 N N . SER A 1 148 ? -12.519 4.838 8.557 1.00 93.56 148 SER A N 1
ATOM 1081 C CA . SER A 1 148 ? -13.835 4.830 7.905 1.00 93.56 148 SER A CA 1
ATOM 1082 C C . SER A 1 148 ? -13.820 4.360 6.446 1.00 93.56 148 SER A C 1
ATOM 1084 O O . SER A 1 148 ? -14.883 4.061 5.911 1.00 93.56 148 SER A O 1
ATOM 1086 N N . ASN A 1 149 ? -12.658 4.317 5.783 1.00 94.25 149 ASN A N 1
ATOM 1087 C CA . ASN A 1 149 ? -12.524 3.782 4.426 1.00 94.25 149 ASN A CA 1
ATOM 1088 C C . ASN A 1 149 ? -12.215 2.278 4.390 1.00 94.25 149 ASN A C 1
ATOM 1090 O O . ASN A 1 149 ? -12.366 1.669 3.337 1.00 94.25 149 ASN A O 1
ATOM 1094 N N . VAL A 1 150 ? -11.787 1.694 5.510 1.00 94.38 150 VAL A N 1
ATOM 1095 C CA . VAL A 1 150 ? -11.257 0.323 5.607 1.00 94.38 150 VAL A CA 1
ATOM 1096 C C . VAL A 1 150 ? -11.756 -0.359 6.883 1.00 94.38 150 VAL A C 1
ATOM 1098 O O . VAL A 1 150 ? -10.989 -0.903 7.674 1.00 94.38 150 VAL A O 1
ATOM 1101 N N . ASN A 1 151 ? -13.065 -0.263 7.111 1.00 93.25 151 ASN A N 1
ATOM 1102 C CA . ASN A 1 151 ? -13.732 -0.795 8.292 1.00 93.25 151 ASN A CA 1
ATOM 1103 C C . ASN A 1 151 ? -14.699 -1.910 7.907 1.00 93.25 151 ASN A C 1
ATOM 1105 O O . ASN A 1 151 ? -15.557 -1.711 7.045 1.00 93.25 151 ASN A O 1
ATOM 1109 N N . GLU A 1 152 ? -14.622 -3.023 8.628 1.00 94.88 152 GLU A N 1
ATOM 1110 C CA . GLU A 1 152 ? -15.565 -4.129 8.517 1.00 94.88 152 GLU A CA 1
ATOM 1111 C C . GLU A 1 152 ? -16.486 -4.180 9.751 1.00 94.88 152 GLU A C 1
ATOM 1113 O O . GLU A 1 152 ? -15.987 -4.168 10.882 1.00 94.88 152 GLU A O 1
ATOM 1118 N N . PRO A 1 153 ? -17.823 -4.184 9.584 1.00 93.00 153 PRO A N 1
ATOM 1119 C CA . PRO A 1 153 ? -18.754 -4.390 10.690 1.00 93.00 153 PRO A CA 1
ATOM 1120 C C . PRO A 1 153 ? -18.543 -5.735 11.399 1.00 93.00 153 PRO A C 1
ATOM 1122 O O . PRO A 1 153 ? -18.204 -6.736 10.778 1.00 93.00 153 PRO A O 1
ATOM 1125 N N . ASP A 1 154 ? -18.773 -5.751 12.715 1.00 94.38 154 ASP A N 1
ATOM 1126 C CA . ASP A 1 154 ? -18.660 -6.946 13.568 1.00 94.38 154 ASP A CA 1
ATOM 1127 C C . ASP A 1 154 ? -17.330 -7.711 13.417 1.00 94.38 154 ASP A C 1
ATOM 1129 O O . ASP A 1 154 ? -17.282 -8.947 13.506 1.00 94.38 154 ASP A O 1
ATOM 1133 N N . ALA A 1 155 ? -16.244 -6.958 13.203 1.00 95.44 155 ALA A N 1
ATOM 1134 C CA . ALA A 1 155 ? -14.893 -7.491 13.191 1.00 95.44 155 ALA A CA 1
ATOM 1135 C C . ALA A 1 155 ? -14.591 -8.251 14.494 1.00 95.44 155 ALA A C 1
ATOM 1137 O O . ALA A 1 155 ? -14.963 -7.823 15.592 1.00 95.44 155 ALA A O 1
ATOM 1138 N N . ILE A 1 156 ? -13.909 -9.392 14.373 1.00 96.19 156 ILE A N 1
ATOM 1139 C CA . ILE A 1 156 ? -13.610 -10.277 15.513 1.00 96.19 156 ILE A CA 1
ATOM 1140 C C . ILE A 1 156 ? -12.610 -9.624 16.479 1.00 96.19 156 ILE A C 1
ATOM 1142 O O . ILE A 1 156 ? -12.668 -9.851 17.690 1.00 96.19 156 ILE A O 1
ATOM 1146 N N . ASP A 1 157 ? -11.694 -8.815 15.949 1.00 94.56 157 ASP A N 1
ATOM 1147 C CA . ASP A 1 157 ? -10.731 -8.018 16.700 1.00 94.56 157 ASP A CA 1
ATOM 1148 C C . ASP A 1 157 ? -10.352 -6.734 15.934 1.00 94.56 157 ASP A C 1
ATOM 1150 O O . ASP A 1 157 ? -10.856 -6.467 14.846 1.00 94.56 157 ASP A O 1
ATOM 1154 N N . ASN A 1 158 ? -9.471 -5.921 16.526 1.00 92.44 158 ASN A N 1
ATOM 1155 C CA . ASN A 1 158 ? -8.972 -4.677 15.924 1.00 92.44 158 ASN A CA 1
ATOM 1156 C C . ASN A 1 158 ? -7.616 -4.860 15.217 1.00 92.44 158 ASN A C 1
ATOM 1158 O O . ASN A 1 158 ? -6.889 -3.880 15.017 1.00 92.44 158 ASN A O 1
ATOM 1162 N N . ARG A 1 159 ? -7.216 -6.100 14.918 1.00 96.44 159 ARG A N 1
ATOM 1163 C CA . ARG A 1 159 ? -5.940 -6.391 14.261 1.00 96.44 159 ARG A CA 1
ATOM 1164 C C . ARG A 1 159 ? -6.111 -6.355 12.754 1.00 96.44 159 ARG A C 1
ATOM 1166 O O . ARG A 1 159 ? -7.175 -6.655 12.221 1.00 96.44 159 ARG A O 1
ATOM 1173 N N . LEU A 1 160 ? -5.021 -6.038 12.070 1.00 97.31 160 LEU A N 1
ATOM 1174 C CA . LEU A 1 160 ? -4.927 -6.247 10.631 1.00 97.31 160 LEU A CA 1
ATOM 1175 C C . LEU A 1 160 ? -4.156 -7.543 10.421 1.00 97.31 160 LEU A C 1
ATOM 1177 O O . LEU A 1 160 ? -2.986 -7.648 10.809 1.00 97.31 160 LEU A O 1
ATOM 1181 N N . HIS A 1 161 ? -4.831 -8.546 9.875 1.00 96.75 161 HIS A N 1
ATOM 1182 C CA . HIS A 1 161 ? -4.258 -9.868 9.648 1.00 96.75 161 HIS A CA 1
ATOM 1183 C C . HIS A 1 161 ? -3.603 -9.910 8.272 1.00 96.75 161 HIS A C 1
ATOM 1185 O O . HIS A 1 161 ? -4.075 -9.263 7.342 1.00 96.75 161 HIS A O 1
ATOM 1191 N N . GLU A 1 162 ? -2.511 -10.665 8.147 1.00 95.06 162 GLU A N 1
ATOM 1192 C CA . GLU A 1 162 ? -1.841 -10.905 6.858 1.00 95.06 162 GLU A CA 1
ATOM 1193 C C . GLU A 1 162 ? -1.469 -9.619 6.097 1.00 95.06 162 GLU A C 1
ATOM 1195 O O . GLU A 1 162 ? -1.544 -9.555 4.869 1.00 95.06 162 GLU A O 1
ATOM 1200 N N . VAL A 1 163 ? -1.038 -8.585 6.830 1.00 98.00 163 VAL A N 1
ATOM 1201 C CA . VAL A 1 163 ? -0.557 -7.333 6.244 1.00 98.00 163 VAL A CA 1
ATOM 1202 C C . VAL A 1 163 ? 0.597 -7.649 5.307 1.00 98.00 163 VAL A C 1
ATOM 1204 O O . VAL A 1 163 ? 1.658 -8.087 5.754 1.00 98.00 163 VAL A O 1
ATOM 1207 N N . THR A 1 164 ? 0.387 -7.419 4.017 1.00 97.81 164 THR A N 1
ATOM 1208 C CA . THR A 1 164 ? 1.326 -7.796 2.960 1.00 97.81 164 THR A CA 1
ATOM 1209 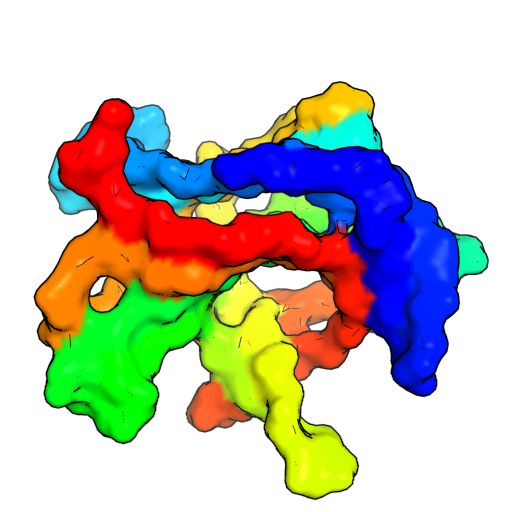C C . THR A 1 164 ? 1.527 -6.615 2.031 1.00 97.81 164 THR A C 1
ATOM 1211 O O . THR A 1 164 ? 0.566 -6.091 1.466 1.00 97.81 164 THR A O 1
ATOM 1214 N N . ALA A 1 165 ? 2.780 -6.191 1.883 1.00 97.94 165 ALA A N 1
ATOM 1215 C CA . ALA A 1 165 ? 3.173 -5.165 0.930 1.00 97.94 165 ALA A CA 1
ATOM 1216 C C . ALA A 1 165 ? 3.670 -5.816 -0.359 1.00 97.94 165 ALA A C 1
ATOM 1218 O O . ALA A 1 165 ? 4.406 -6.797 -0.312 1.00 97.94 165 ALA A O 1
ATOM 1219 N N . SER A 1 166 ? 3.290 -5.248 -1.493 1.00 97.19 166 SER A N 1
ATOM 1220 C CA . SER A 1 166 ? 3.659 -5.743 -2.812 1.00 97.19 166 SER A CA 1
ATOM 1221 C C . SER A 1 166 ? 3.804 -4.604 -3.807 1.00 97.19 166 SER A C 1
ATOM 1223 O O . SER A 1 166 ? 3.091 -3.601 -3.719 1.00 97.19 166 SER A O 1
ATOM 1225 N N . THR A 1 167 ? 4.678 -4.776 -4.788 1.00 96.88 167 THR A N 1
ATOM 1226 C CA . THR A 1 167 ? 4.829 -3.848 -5.910 1.00 96.88 167 THR A CA 1
ATOM 1227 C C . THR A 1 167 ? 4.471 -4.517 -7.223 1.00 96.88 167 THR A C 1
ATOM 1229 O O . THR A 1 167 ? 4.689 -5.714 -7.427 1.00 96.88 167 THR A O 1
ATOM 1232 N N . MET A 1 168 ? 3.855 -3.734 -8.099 1.00 95.06 168 MET A N 1
ATOM 1233 C CA . MET A 1 168 ? 3.193 -4.222 -9.298 1.00 95.06 168 MET A CA 1
ATOM 1234 C C . MET A 1 168 ? 3.375 -3.242 -10.453 1.00 95.06 168 MET A C 1
ATOM 1236 O O . MET A 1 168 ? 3.577 -2.043 -10.241 1.00 95.06 168 MET A O 1
ATOM 1240 N N . THR A 1 169 ? 3.247 -3.758 -11.667 1.00 94.94 169 THR A N 1
ATOM 1241 C CA . THR A 1 169 ? 3.121 -2.970 -12.896 1.00 94.94 169 THR A CA 1
ATOM 1242 C C . THR A 1 169 ? 1.816 -3.308 -13.611 1.00 94.94 169 THR A C 1
ATOM 1244 O O . THR A 1 169 ? 1.327 -4.439 -13.513 1.00 94.94 169 THR A O 1
ATOM 1247 N N . LEU A 1 170 ? 1.204 -2.313 -14.261 1.00 93.88 170 LEU A N 1
ATOM 1248 C CA . LEU A 1 170 ? -0.059 -2.478 -14.984 1.00 93.88 170 LEU A CA 1
ATOM 1249 C C . LEU A 1 170 ? -0.048 -1.763 -16.341 1.00 93.88 170 LEU A C 1
ATOM 1251 O O . LEU A 1 170 ? 0.560 -0.708 -16.530 1.00 93.88 170 LEU A O 1
ATOM 1255 N N . GLN A 1 171 ? -0.808 -2.307 -17.294 1.00 93.00 171 GLN A N 1
ATOM 1256 C CA . GLN A 1 171 ? -0.984 -1.714 -18.629 1.00 93.00 171 GLN A CA 1
ATOM 1257 C C . GLN A 1 171 ? -1.727 -0.370 -18.612 1.00 93.00 171 GLN A C 1
ATOM 1259 O O . GLN A 1 171 ? -1.594 0.439 -19.532 1.00 93.00 171 GLN A O 1
ATOM 1264 N N . GLN A 1 172 ? -2.542 -0.148 -17.586 1.00 91.50 172 GLN A N 1
ATOM 1265 C CA . GLN A 1 172 ? -3.354 1.044 -17.380 1.00 91.50 172 GLN A CA 1
ATOM 1266 C C . GLN A 1 172 ? -3.548 1.255 -15.875 1.00 91.50 172 GLN A C 1
ATOM 1268 O O . GLN A 1 172 ? -3.484 0.266 -15.139 1.00 91.50 172 GLN A O 1
ATOM 1273 N N . PRO A 1 173 ? -3.872 2.480 -15.430 1.00 92.62 173 PRO A N 1
ATOM 1274 C CA . PRO A 1 173 ? -4.083 2.747 -14.013 1.00 92.62 173 PRO A CA 1
ATOM 1275 C C . PRO A 1 173 ? -5.147 1.821 -13.404 1.00 92.62 173 PRO A C 1
ATOM 1277 O O . PRO A 1 173 ? -6.248 1.664 -13.951 1.00 92.62 173 PRO A O 1
ATOM 1280 N N . ALA A 1 174 ? -4.841 1.207 -12.268 1.00 88.25 174 ALA A N 1
ATOM 1281 C CA . ALA A 1 174 ? -5.705 0.335 -11.481 1.00 88.25 174 ALA A CA 1
ATOM 1282 C C . ALA A 1 174 ? -7.027 1.009 -11.071 1.00 88.25 174 ALA A C 1
ATOM 1284 O O . ALA A 1 174 ? -8.055 0.336 -10.958 1.00 88.25 174 ALA A O 1
ATOM 1285 N N . ASN A 1 175 ? -7.045 2.335 -10.906 1.00 85.75 175 ASN A N 1
ATOM 1286 C CA . ASN A 1 175 ? -8.256 3.087 -10.558 1.00 85.75 175 ASN A CA 1
ATOM 1287 C C . ASN A 1 175 ? -9.251 3.270 -11.727 1.00 85.75 175 ASN A C 1
ATOM 1289 O O . ASN A 1 175 ? -10.356 3.771 -11.514 1.00 85.75 175 ASN A O 1
ATOM 1293 N N . THR A 1 176 ? -8.897 2.884 -12.959 1.00 84.38 176 THR A N 1
ATOM 1294 C CA . THR A 1 176 ? -9.751 3.106 -14.147 1.00 84.38 176 THR A CA 1
ATOM 1295 C C . THR A 1 176 ? -10.804 2.026 -14.375 1.00 84.38 176 THR A C 1
ATOM 1297 O O . THR A 1 176 ? -11.772 2.267 -15.099 1.00 84.38 176 THR A O 1
ATOM 1300 N N . VAL A 1 177 ? -10.653 0.852 -13.755 1.00 80.88 177 VAL A N 1
ATOM 1301 C CA . VAL A 1 177 ? -11.575 -0.282 -13.917 1.00 80.88 177 VAL A CA 1
ATOM 1302 C C . VAL A 1 177 ? -12.310 -0.538 -12.597 1.00 80.88 177 VAL A C 1
ATOM 1304 O O . VAL A 1 177 ? -11.877 -1.379 -11.805 1.00 80.88 177 VAL A O 1
ATOM 1307 N N . PRO A 1 178 ? -13.418 0.176 -12.319 1.00 77.88 178 PRO A N 1
ATOM 1308 C CA . PRO A 1 178 ? -14.169 -0.017 -11.083 1.00 77.88 178 PRO A CA 1
ATOM 1309 C C . PRO A 1 178 ? -14.775 -1.429 -11.021 1.00 77.88 178 PRO A C 1
ATOM 1311 O O . PRO A 1 178 ? -15.147 -1.987 -12.060 1.00 77.88 178 PRO A O 1
ATOM 1314 N N . PRO A 1 179 ? -14.922 -2.016 -9.821 1.00 81.31 179 PRO A N 1
ATOM 1315 C CA . PRO A 1 179 ? -15.557 -3.311 -9.679 1.00 81.31 179 PRO A CA 1
ATOM 1316 C C . PRO A 1 179 ? -17.081 -3.184 -9.781 1.00 81.31 179 PRO A C 1
ATOM 1318 O O . PRO A 1 179 ? -17.687 -2.244 -9.266 1.00 81.31 179 PRO A O 1
ATOM 1321 N N . VAL A 1 180 ? -17.721 -4.175 -10.396 1.00 78.06 180 VAL A N 1
ATOM 1322 C CA . VAL A 1 180 ? -19.173 -4.372 -10.403 1.00 78.06 180 VAL A CA 1
ATOM 1323 C C . VAL A 1 180 ? -19.466 -5.649 -9.626 1.00 78.06 180 VAL A C 1
ATOM 1325 O O . VAL A 1 180 ? -19.060 -6.735 -10.030 1.00 78.06 180 VAL A O 1
ATOM 1328 N N . SER A 1 181 ? -20.147 -5.519 -8.484 1.00 76.38 181 SER A N 1
ATOM 1329 C CA . SER A 1 181 ? -20.474 -6.650 -7.598 1.00 76.38 181 SER A CA 1
ATOM 1330 C C . SER A 1 181 ? -19.248 -7.476 -7.175 1.00 76.38 181 SER A C 1
ATOM 1332 O O . SER A 1 181 ? -19.286 -8.702 -7.193 1.00 76.38 181 SER A O 1
ATOM 1334 N N . GLY A 1 182 ? -18.147 -6.799 -6.827 1.00 70.38 182 GLY A N 1
ATOM 1335 C CA . GLY A 1 182 ? -16.895 -7.447 -6.420 1.00 70.38 182 GLY A CA 1
ATOM 1336 C C . GLY A 1 182 ? -16.093 -8.046 -7.576 1.00 70.38 182 GLY A C 1
ATOM 1337 O O . GLY A 1 182 ? -15.078 -8.685 -7.326 1.00 70.38 182 GLY A O 1
ATOM 1338 N N . ILE A 1 183 ? -16.516 -7.833 -8.829 1.00 77.81 183 ILE A N 1
ATOM 1339 C CA . ILE A 1 183 ? -15.803 -8.285 -10.025 1.00 77.81 183 ILE A CA 1
ATOM 1340 C C . ILE A 1 183 ? -15.260 -7.093 -10.805 1.00 77.81 183 ILE A C 1
ATOM 1342 O O . ILE A 1 183 ? -16.026 -6.214 -11.184 1.00 77.81 183 ILE A O 1
ATOM 1346 N N . GLY A 1 184 ? -13.961 -7.057 -11.094 1.00 80.75 184 GLY A N 1
ATOM 1347 C CA . GLY A 1 184 ? -13.366 -5.980 -11.894 1.00 80.75 184 GLY A CA 1
ATOM 1348 C C . GLY A 1 184 ? -11.895 -5.762 -11.585 1.00 80.75 184 GLY A C 1
ATOM 1349 O O . GLY A 1 184 ? -11.227 -6.700 -11.171 1.00 80.75 184 GLY A O 1
ATOM 1350 N N . GLY A 1 185 ? -11.405 -4.537 -11.780 1.00 84.94 185 GLY A N 1
ATOM 1351 C CA . GLY A 1 185 ? -9.994 -4.182 -11.629 1.00 84.94 185 GLY A CA 1
ATOM 1352 C C . GLY A 1 185 ? -9.127 -4.538 -12.839 1.00 84.94 185 GLY A C 1
ATOM 1353 O O . GLY A 1 185 ? -9.588 -5.111 -13.827 1.00 84.94 185 GLY A O 1
ATOM 1354 N N . SER A 1 186 ? -7.860 -4.143 -12.758 1.00 88.38 186 SER A N 1
ATOM 1355 C CA . SER A 1 186 ? -6.851 -4.396 -13.785 1.00 88.38 186 SER A CA 1
ATOM 1356 C C . SER A 1 186 ? -5.944 -5.551 -13.361 1.00 88.38 186 SER A C 1
ATOM 1358 O O . SER A 1 186 ? -5.609 -5.689 -12.183 1.00 88.38 186 SER A O 1
ATOM 1360 N N . LEU A 1 187 ? -5.542 -6.373 -14.333 1.00 89.50 187 LEU A N 1
ATOM 1361 C CA . LEU A 1 187 ? -4.478 -7.356 -14.138 1.00 89.50 187 LEU A CA 1
ATOM 1362 C C . LEU A 1 187 ? -3.132 -6.641 -14.001 1.00 89.50 187 LEU A C 1
ATOM 1364 O O . LEU A 1 187 ? -2.950 -5.550 -14.542 1.00 89.50 187 LEU A O 1
ATOM 1368 N N . PHE A 1 188 ? -2.205 -7.285 -13.303 1.00 91.31 188 PHE A N 1
ATOM 1369 C CA . PHE A 1 188 ? -0.891 -6.739 -12.999 1.00 91.31 188 PHE A CA 1
ATOM 1370 C C . PHE A 1 188 ? 0.197 -7.799 -13.161 1.00 91.31 188 PHE A C 1
ATOM 1372 O O . PHE A 1 188 ? -0.074 -8.997 -13.031 1.00 91.31 188 PHE A O 1
ATOM 1379 N N . ASN A 1 189 ? 1.432 -7.349 -13.371 1.00 91.69 189 ASN A N 1
ATOM 1380 C CA . ASN A 1 189 ? 2.610 -8.180 -13.153 1.00 91.69 189 ASN A CA 1
ATOM 1381 C C . ASN A 1 189 ? 3.152 -7.906 -11.750 1.00 91.69 189 ASN A C 1
ATOM 1383 O O . ASN A 1 189 ? 3.261 -6.755 -11.323 1.00 91.69 189 ASN A O 1
ATOM 1387 N N . LEU A 1 190 ? 3.472 -8.969 -11.019 1.00 92.06 190 LEU A N 1
ATOM 1388 C CA . LEU A 1 190 ? 4.014 -8.867 -9.669 1.00 92.06 190 LEU A CA 1
ATOM 1389 C C . LEU A 1 190 ? 5.531 -8.692 -9.743 1.00 92.06 190 LEU A C 1
ATOM 1391 O O . LEU A 1 190 ? 6.193 -9.402 -10.502 1.00 92.06 190 LEU A O 1
ATOM 1395 N N . ILE A 1 191 ? 6.074 -7.751 -8.972 1.00 92.94 191 ILE A N 1
ATOM 1396 C CA . ILE A 1 191 ? 7.515 -7.471 -8.949 1.00 92.94 191 ILE A CA 1
ATOM 1397 C C . ILE A 1 191 ? 8.134 -7.862 -7.621 1.00 92.94 191 ILE A C 1
ATOM 1399 O O . ILE A 1 191 ? 9.213 -8.445 -7.589 1.00 92.94 191 ILE A O 1
ATOM 1403 N N . ASP A 1 192 ? 7.483 -7.516 -6.522 1.00 94.00 192 ASP A N 1
ATOM 1404 C CA . ASP A 1 192 ? 8.010 -7.825 -5.207 1.00 94.00 192 ASP A CA 1
ATOM 1405 C C . ASP A 1 192 ? 6.893 -8.007 -4.191 1.00 94.00 192 ASP A C 1
ATOM 1407 O O . ASP A 1 192 ? 5.811 -7.427 -4.334 1.00 94.00 192 ASP A O 1
ATOM 1411 N N . VAL A 1 193 ? 7.158 -8.820 -3.174 1.00 94.31 193 VAL A N 1
ATOM 1412 C CA . VAL A 1 193 ? 6.256 -9.080 -2.055 1.00 94.31 193 VAL A CA 1
ATOM 1413 C C . VAL A 1 193 ? 7.077 -9.195 -0.787 1.00 94.31 193 VAL A C 1
ATOM 1415 O O . VAL A 1 193 ? 7.810 -10.164 -0.599 1.00 94.31 193 VAL A O 1
ATOM 1418 N N . ALA A 1 194 ? 6.853 -8.260 0.128 1.00 94.62 194 ALA A N 1
ATOM 1419 C CA . ALA A 1 194 ? 7.463 -8.328 1.439 1.00 94.62 194 ALA A CA 1
ATOM 1420 C C . ALA A 1 194 ? 6.793 -9.396 2.306 1.00 94.62 194 ALA A C 1
ATOM 1422 O O . ALA A 1 194 ? 5.594 -9.671 2.188 1.00 94.62 194 ALA A O 1
ATOM 1423 N N . GLN A 1 195 ? 7.550 -9.945 3.256 1.00 93.19 195 GLN A N 1
ATOM 1424 C CA . GLN A 1 195 ? 7.011 -10.896 4.228 1.00 93.19 195 GLN A CA 1
ATOM 1425 C C . GLN A 1 195 ? 5.776 -10.335 4.964 1.00 93.19 195 GLN A C 1
ATOM 1427 O O . GLN A 1 195 ? 5.815 -9.248 5.547 1.00 93.19 195 GLN A O 1
ATOM 1432 N N . GLY A 1 196 ? 4.705 -11.135 4.995 1.00 95.19 196 GLY A N 1
ATOM 1433 C CA . GLY A 1 196 ? 3.466 -10.799 5.691 1.00 95.19 196 GLY A CA 1
ATOM 1434 C C . GLY A 1 196 ? 3.613 -10.750 7.217 1.00 95.19 196 GLY A C 1
ATOM 1435 O O . GLY A 1 196 ? 4.402 -11.493 7.811 1.00 95.19 196 GLY A O 1
ATOM 1436 N N . TYR A 1 197 ? 2.836 -9.885 7.867 1.00 97.19 197 TYR A N 1
ATOM 1437 C CA . TYR A 1 197 ? 2.804 -9.738 9.327 1.00 97.19 197 TYR A CA 1
ATOM 1438 C C . TYR A 1 197 ? 1.404 -9.380 9.837 1.00 97.19 197 TYR A C 1
ATOM 1440 O O . TYR A 1 197 ? 0.534 -8.968 9.080 1.00 97.19 197 TYR A O 1
ATOM 1448 N N . THR A 1 198 ? 1.176 -9.519 11.142 1.00 97.25 198 THR A N 1
ATOM 1449 C CA . THR A 1 198 ? -0.040 -9.012 11.795 1.00 97.25 198 THR A CA 1
ATOM 1450 C C . THR A 1 198 ? 0.268 -7.671 12.441 1.00 97.25 198 THR A C 1
ATOM 1452 O O . THR A 1 198 ? 1.255 -7.550 13.171 1.00 97.25 198 THR A O 1
ATOM 1455 N N . PHE A 1 199 ? -0.580 -6.673 12.211 1.00 97.25 199 PHE A N 1
ATOM 1456 C CA . PHE A 1 199 ? -0.551 -5.430 12.976 1.00 97.25 199 PHE A CA 1
ATOM 1457 C C . PHE A 1 199 ? -1.547 -5.514 14.136 1.00 97.25 199 PHE A C 1
ATOM 1459 O O . PHE A 1 199 ? -2.731 -5.779 13.928 1.00 97.25 199 PHE A O 1
ATOM 1466 N N . ASP A 1 200 ? -1.066 -5.266 15.354 1.00 95.81 200 ASP A N 1
ATOM 1467 C CA . ASP A 1 200 ? -1.889 -5.155 16.557 1.00 95.81 200 ASP A CA 1
ATOM 1468 C C . ASP A 1 200 ? -1.779 -3.720 17.100 1.00 95.81 200 ASP A C 1
ATOM 1470 O O . ASP A 1 200 ? -0.698 -3.336 17.554 1.00 95.81 200 ASP A O 1
ATOM 1474 N N . PRO A 1 201 ? -2.862 -2.918 17.086 1.00 92.50 201 PRO A N 1
ATOM 1475 C CA . PRO A 1 201 ? -2.811 -1.524 17.528 1.00 92.50 201 PRO A CA 1
ATOM 1476 C C . PRO A 1 201 ? -2.543 -1.359 19.030 1.00 92.50 201 PRO A C 1
ATOM 1478 O O . PRO A 1 201 ? -2.345 -0.234 19.485 1.00 92.50 201 PRO A O 1
ATOM 1481 N N . THR A 1 202 ? -2.567 -2.445 19.809 1.00 89.75 202 THR A N 1
ATOM 1482 C CA . THR A 1 202 ? -2.309 -2.430 21.258 1.00 89.75 202 THR A CA 1
ATOM 1483 C C . THR A 1 202 ? -0.855 -2.728 21.623 1.00 89.75 202 THR A C 1
ATOM 1485 O O . THR A 1 202 ? -0.464 -2.553 22.778 1.00 89.75 202 THR A O 1
ATOM 1488 N N . MET A 1 203 ? -0.047 -3.161 20.653 1.00 78.19 203 MET A N 1
ATOM 1489 C CA . MET A 1 203 ? 1.362 -3.496 20.839 1.00 78.19 203 MET A CA 1
ATOM 1490 C C . MET A 1 203 ? 2.222 -2.320 20.355 1.00 78.19 203 MET A C 1
ATOM 1492 O O . MET A 1 203 ? 2.172 -1.957 19.180 1.00 78.19 203 MET A O 1
ATOM 1496 N N . HIS A 1 204 ? 2.986 -1.716 21.271 1.00 55.16 204 HIS A N 1
ATOM 1497 C CA . HIS A 1 204 ? 3.906 -0.601 21.006 1.00 55.16 204 HIS A CA 1
ATOM 1498 C C . HIS A 1 204 ? 5.365 -1.055 20.979 1.00 55.16 204 HIS A C 1
ATOM 1500 O O . HIS A 1 204 ? 5.732 -1.898 21.831 1.00 55.16 204 HIS A O 1
#

pLDDT: mean 91.95, std 7.06, range [55.16, 98.69]

Foldseek 3Di:
DAFDFFPWWFDDPNDTDGADQQFGWGDWDWAKDQDPVHHVVWIWIKIKTWTQFHALADPCVVPVFQKKKKKKKFWFAAPPPPVRTFIKMKMWMHGNRHDIWIAIATWFWEDDPNDIDIAGARPGTDDVSQWDWDGTGRIMTIGTGTVVRVDDPRGPDPKTHFTKIWMWGFNDDQNPWDADPRYITTDTTTTDIGDTDMGDNVDD